Protein AF-A0A944W2Z4-F1 (afdb_monomer_lite)

Sequence (260 aa):
MYCAHCGTKNEDGLESCNRCGELLARMDPTHVTHLGVKACPDCKTVNAPRASFCTDCGRNVDDVVATSGVARNAPPPKPVVPIGIRRSPVSPAPSDDSRPATSGRAEVRRPSASPPPSSVTTEEVDVGRGPDDLRTDSEAPARAPNDSGTPEAKLPEELRGWNWGGLLLPFIWGPFNRVWLGLAVLLVFIPPMSGGLVLLIYGPAAIFVGMRGNDLAWRSRKWDSVEHFRTVQAQWTRWGMAGFGILVITLLLFLTSSGG

pLDDT: mean 76.12, std 22.78, range [31.09, 98.19]

Foldseek 3Di:
DADQAALDDDDPPDQADPQPRHGLDDDDPVPPQFQFWFQDPPPRQIHDLSGQARSPPSDGRPPGPGDGPPPDPPPDDDDDDDDDDDDDDDDDDDDDDDDDDDDDDDDDDDDDDDDDDDDDDDDDDDPDDDDPPPPPPPPPPPPPPLPFQAQPGDQDPVLQDFQLLCLQQLCVLCVVLVNCLSVVLCVLVVDPDDPVVNCVSSNVSSVVCGNCVSVSSRNRDDDPDPVRSVVVSVVSNVVSVVVVVVVVVVVVVVVVVVVD

Structure (mmCIF, N/CA/C/O backbone):
data_AF-A0A944W2Z4-F1
#
_entry.id   AF-A0A944W2Z4-F1
#
loop_
_atom_site.group_PDB
_atom_site.id
_atom_site.type_symbol
_atom_site.label_atom_id
_atom_site.label_alt_id
_atom_site.label_comp_id
_atom_site.label_asym_id
_atom_site.label_entity_id
_atom_site.label_seq_id
_atom_site.pdbx_PDB_ins_code
_atom_site.Cartn_x
_atom_site.Cartn_y
_atom_site.Cartn_z
_atom_site.occupancy
_atom_site.B_iso_or_equiv
_atom_site.auth_seq_id
_atom_site.auth_comp_id
_atom_site.auth_asym_id
_atom_site.auth_atom_id
_atom_site.pdbx_PDB_model_num
ATOM 1 N N . MET A 1 1 ? -2.356 -1.014 26.853 1.00 88.25 1 MET A N 1
ATOM 2 C CA . MET A 1 1 ? -3.151 0.218 26.530 1.00 88.25 1 MET A CA 1
ATOM 3 C C . MET A 1 1 ? -3.588 0.266 25.060 1.00 88.25 1 MET A C 1
ATOM 5 O O . MET A 1 1 ? -2.931 -0.348 24.228 1.00 88.25 1 MET A O 1
ATOM 9 N N . TYR A 1 2 ? -4.652 0.992 24.702 1.00 92.38 2 TYR A N 1
ATOM 10 C CA . TYR A 1 2 ? -5.080 1.166 23.303 1.00 92.38 2 TYR A CA 1
ATOM 11 C C . TYR A 1 2 ? -4.489 2.432 22.666 1.00 92.38 2 TYR A C 1
ATOM 13 O O . TYR A 1 2 ? -4.350 3.469 23.313 1.00 92.38 2 TYR A O 1
ATOM 21 N N . CYS A 1 3 ? -4.143 2.359 21.381 1.00 92.06 3 CYS A N 1
ATOM 22 C CA . CYS A 1 3 ? -3.643 3.505 20.625 1.00 92.06 3 CYS A CA 1
ATOM 23 C C . CYS A 1 3 ? -4.779 4.475 20.271 1.00 92.06 3 CYS A C 1
ATOM 25 O O . CYS A 1 3 ? -5.710 4.094 19.563 1.00 92.06 3 CYS A O 1
ATOM 27 N N . ALA A 1 4 ? -4.644 5.744 20.664 1.00 91.38 4 ALA A N 1
ATOM 28 C CA . ALA A 1 4 ? -5.631 6.791 20.387 1.00 91.38 4 ALA A CA 1
ATOM 29 C C . ALA A 1 4 ? -5.831 7.096 18.887 1.00 91.38 4 ALA A C 1
ATOM 31 O O . ALA A 1 4 ? -6.872 7.635 18.521 1.00 91.38 4 ALA A O 1
ATOM 32 N N . HIS A 1 5 ? -4.861 6.751 18.029 1.00 90.62 5 HIS A N 1
ATOM 33 C CA . HIS A 1 5 ? -4.918 6.978 16.580 1.00 90.62 5 HIS A CA 1
ATOM 34 C C . HIS A 1 5 ? -5.531 5.794 15.815 1.00 90.62 5 HIS A C 1
ATOM 36 O O . HIS A 1 5 ? -6.286 5.995 14.871 1.00 90.62 5 HIS A O 1
ATOM 42 N N . CYS A 1 6 ? -5.160 4.549 16.131 1.00 88.56 6 CYS A N 1
ATOM 43 C CA . CYS A 1 6 ? -5.531 3.387 15.302 1.00 88.56 6 CYS A CA 1
ATOM 44 C C . CYS A 1 6 ? -6.324 2.294 16.032 1.00 88.56 6 CYS A C 1
ATOM 46 O O . CYS A 1 6 ? -6.654 1.280 15.416 1.00 88.56 6 CYS A O 1
ATOM 48 N N . GLY A 1 7 ? -6.584 2.461 17.333 1.00 90.56 7 GLY A N 1
ATOM 49 C CA . GLY A 1 7 ? -7.389 1.536 18.134 1.00 90.56 7 GLY A CA 1
ATOM 50 C C . GLY A 1 7 ? -6.703 0.211 18.473 1.0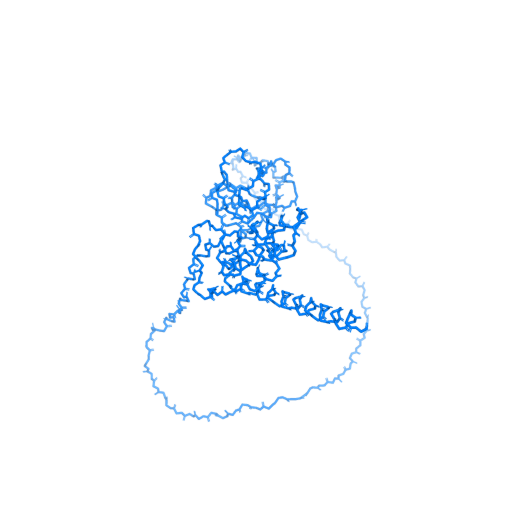0 90.56 7 GLY A C 1
ATOM 51 O O . GLY A 1 7 ? -7.344 -0.701 18.980 1.00 90.56 7 GLY A O 1
ATOM 52 N N . THR A 1 8 ? -5.406 0.065 18.202 1.00 91.50 8 THR A N 1
ATOM 53 C CA . THR A 1 8 ? -4.670 -1.182 18.484 1.00 91.50 8 THR A CA 1
ATOM 54 C C . THR A 1 8 ? -4.417 -1.349 19.965 1.00 91.50 8 THR A C 1
ATOM 56 O O . THR A 1 8 ? -3.955 -0.405 20.610 1.00 91.50 8 THR A O 1
ATOM 59 N N . LYS A 1 9 ? -4.656 -2.555 20.485 1.00 93.94 9 LYS A N 1
ATOM 60 C CA . LYS A 1 9 ? -4.225 -2.940 21.826 1.00 93.94 9 LYS A CA 1
ATOM 61 C C . LYS A 1 9 ? -2.720 -3.203 21.811 1.00 93.94 9 LYS A C 1
ATOM 63 O O . LYS A 1 9 ? -2.247 -4.075 21.092 1.00 93.94 9 LYS A O 1
ATOM 68 N N . ASN A 1 10 ? -1.989 -2.432 22.598 1.00 90.69 10 ASN A N 1
ATOM 69 C CA . ASN A 1 10 ? -0.551 -2.560 22.784 1.00 90.69 10 ASN A CA 1
ATOM 70 C C . ASN A 1 10 ? -0.270 -3.194 24.147 1.00 90.69 10 ASN A C 1
ATOM 72 O O . ASN A 1 10 ? -1.021 -2.954 25.106 1.00 90.69 10 ASN A O 1
ATOM 76 N N . GLU A 1 11 ? 0.814 -3.965 24.213 1.00 89.56 11 GLU A N 1
ATOM 77 C CA . GLU A 1 11 ? 1.405 -4.423 25.471 1.00 89.56 11 GLU A CA 1
ATOM 78 C C . GLU A 1 11 ? 1.817 -3.219 26.328 1.00 89.56 11 GLU A C 1
ATOM 80 O O . GLU A 1 11 ? 2.064 -2.120 25.820 1.00 89.56 11 GLU A O 1
ATOM 85 N N . ASP A 1 12 ? 1.814 -3.400 27.645 1.00 83.62 12 ASP A N 1
ATOM 86 C CA . ASP A 1 12 ? 2.143 -2.318 28.565 1.00 83.62 12 ASP A CA 1
ATOM 87 C C . ASP A 1 12 ? 3.651 -2.015 28.531 1.00 83.62 12 ASP A C 1
ATOM 89 O O . ASP A 1 12 ? 4.474 -2.912 28.373 1.00 83.62 12 ASP A O 1
ATOM 93 N N . GLY A 1 13 ? 4.017 -0.735 28.660 1.00 80.50 13 GLY A N 1
ATOM 94 C CA . GLY A 1 13 ? 5.415 -0.281 28.633 1.00 80.50 13 GLY A CA 1
ATOM 95 C C . GLY A 1 13 ? 5.970 0.081 27.249 1.00 80.50 13 GLY A C 1
ATOM 96 O O . GLY A 1 13 ? 7.089 0.576 27.166 1.00 80.50 13 GLY A O 1
ATOM 97 N N . LEU A 1 14 ? 5.203 -0.100 26.168 1.00 83.25 14 LEU A N 1
ATOM 98 C CA . LEU A 1 14 ? 5.589 0.388 24.841 1.00 83.25 14 LEU A CA 1
ATOM 99 C C . LEU A 1 14 ? 5.463 1.919 24.756 1.00 83.25 14 LEU A C 1
ATOM 101 O O . LEU A 1 14 ? 4.409 2.475 25.055 1.00 83.25 14 LEU A O 1
ATOM 105 N N . GLU A 1 15 ? 6.514 2.598 24.287 1.00 89.94 15 GLU A N 1
ATOM 106 C CA . GLU A 1 15 ? 6.502 4.055 24.062 1.00 89.94 15 GLU A CA 1
ATOM 107 C C . GLU A 1 15 ? 5.721 4.455 22.803 1.00 89.94 15 GLU A C 1
ATOM 109 O O . GLU A 1 15 ? 5.206 5.568 22.700 1.00 89.94 15 GLU A O 1
ATOM 114 N N . SER A 1 16 ? 5.608 3.544 21.835 1.00 92.31 16 SER A N 1
ATOM 115 C CA . SER A 1 16 ? 4.912 3.762 20.567 1.00 92.31 16 SER A CA 1
ATOM 116 C C . SER A 1 16 ? 4.063 2.558 20.176 1.00 92.31 16 SER A C 1
ATOM 118 O O . SER A 1 16 ? 4.276 1.431 20.624 1.00 92.31 16 SER A O 1
ATOM 120 N N . CYS A 1 17 ? 3.046 2.806 19.356 1.00 92.06 17 CYS A N 1
ATOM 121 C CA . CYS A 1 17 ? 2.113 1.784 18.936 1.00 92.06 17 CYS A CA 1
ATOM 122 C C . CYS A 1 17 ? 2.799 0.816 17.975 1.00 92.06 17 CYS A C 1
ATOM 124 O O . CYS A 1 17 ? 3.237 1.222 16.899 1.00 92.06 17 CYS A O 1
ATOM 126 N N . ASN A 1 18 ? 2.776 -0.475 18.304 1.00 87.25 18 ASN A N 1
ATOM 127 C CA . ASN A 1 18 ? 3.385 -1.546 17.511 1.00 87.25 18 ASN A CA 1
ATOM 128 C C . ASN A 1 18 ? 2.794 -1.709 16.093 1.00 87.25 18 ASN A C 1
ATOM 130 O O . ASN A 1 18 ? 3.382 -2.389 15.258 1.00 87.25 18 ASN A O 1
ATOM 134 N N . ARG A 1 19 ? 1.647 -1.077 15.805 1.00 83.94 19 ARG A N 1
ATOM 135 C CA . ARG A 1 19 ? 0.990 -1.096 14.489 1.00 83.94 19 ARG A CA 1
ATOM 136 C C . ARG A 1 19 ? 1.150 0.208 13.718 1.00 83.94 19 ARG A C 1
ATOM 138 O O . ARG A 1 19 ? 1.504 0.181 12.544 1.00 83.94 19 ARG A O 1
ATOM 145 N N . CYS A 1 20 ? 0.819 1.354 14.320 1.00 87.25 20 CYS A N 1
ATOM 146 C CA . CYS A 1 20 ? 0.801 2.628 13.590 1.00 87.25 20 CYS A CA 1
ATOM 147 C C . CYS A 1 20 ? 2.025 3.518 13.843 1.00 87.25 20 CYS A C 1
ATOM 149 O O . CYS A 1 20 ? 2.187 4.506 13.125 1.00 87.25 20 CYS A O 1
ATOM 151 N N . GLY A 1 21 ? 2.862 3.181 14.828 1.00 86.12 21 GLY A N 1
ATOM 152 C CA . GLY A 1 21 ? 4.036 3.960 15.227 1.00 86.12 21 GLY A CA 1
ATOM 153 C C . GLY A 1 21 ? 3.727 5.240 16.011 1.00 86.12 21 GLY A C 1
ATOM 154 O O . GLY A 1 21 ? 4.649 5.962 16.364 1.00 86.12 21 GLY A O 1
ATOM 155 N N . GLU A 1 22 ? 2.454 5.538 16.298 1.00 89.06 22 GLU A N 1
ATOM 156 C CA . GLU A 1 22 ? 2.069 6.713 17.100 1.00 89.06 22 GLU A CA 1
ATOM 157 C C . GLU A 1 22 ? 2.524 6.530 18.551 1.00 89.06 22 GLU A C 1
ATOM 159 O O . GLU A 1 22 ? 2.359 5.445 19.110 1.00 89.06 22 GLU A O 1
ATOM 164 N N . LEU A 1 23 ? 3.029 7.591 19.179 1.00 88.25 23 LEU A N 1
ATOM 165 C CA . LEU A 1 23 ? 3.420 7.569 20.587 1.00 88.25 23 LEU A CA 1
ATOM 166 C C . LEU A 1 23 ? 2.240 7.208 21.501 1.00 88.25 23 LEU A C 1
ATOM 168 O O . LEU A 1 23 ? 1.146 7.774 21.423 1.00 88.25 23 LEU A O 1
ATOM 172 N N . LEU A 1 24 ? 2.485 6.270 22.408 1.00 86.88 24 LEU A N 1
ATOM 173 C CA . LEU A 1 24 ? 1.539 5.783 23.401 1.00 86.88 24 LEU A CA 1
ATOM 174 C C . LEU A 1 24 ? 1.640 6.630 24.672 1.00 86.88 24 LEU A C 1
ATOM 176 O O . LEU A 1 24 ? 2.028 6.163 25.737 1.00 86.88 24 LEU A O 1
ATOM 180 N N . ALA A 1 25 ? 1.273 7.905 24.568 1.00 72.50 25 ALA A N 1
ATOM 181 C CA . ALA A 1 25 ? 1.219 8.783 25.730 1.00 72.50 25 ALA A CA 1
ATOM 182 C C . ALA A 1 25 ? -0.102 8.583 26.494 1.00 72.50 25 ALA A C 1
ATOM 184 O O . ALA A 1 25 ? -1.187 8.821 25.951 1.00 72.50 25 ALA A O 1
ATOM 185 N N . ARG A 1 26 ? -0.033 8.197 27.776 1.00 66.25 26 ARG A N 1
ATOM 186 C CA . ARG A 1 26 ? -1.133 8.484 28.710 1.00 66.25 26 ARG A CA 1
ATOM 187 C C . ARG A 1 26 ? -1.091 9.984 28.978 1.00 66.25 26 ARG A C 1
ATOM 189 O O . ARG A 1 26 ? -0.096 10.485 29.488 1.00 66.25 26 ARG A O 1
ATOM 196 N N . MET A 1 27 ? -2.143 10.693 28.576 1.00 65.31 27 MET A N 1
ATOM 197 C CA . MET A 1 27 ? -2.273 12.119 28.864 1.00 65.31 27 MET A CA 1
ATOM 198 C C . MET A 1 27 ? -2.196 12.337 30.376 1.00 65.31 27 MET A C 1
ATOM 200 O O . MET A 1 27 ? -2.930 11.692 31.125 1.00 65.31 27 MET A O 1
ATOM 204 N N . ASP A 1 28 ? -1.326 13.245 30.808 1.00 65.06 28 ASP A N 1
ATOM 205 C CA . ASP A 1 28 ? -1.331 13.748 32.175 1.00 65.06 28 ASP A CA 1
ATOM 206 C C . ASP A 1 28 ? -2.521 14.715 32.326 1.00 65.06 28 ASP A C 1
ATOM 208 O O . ASP A 1 28 ? -2.556 15.750 31.649 1.00 65.06 28 ASP A O 1
ATOM 212 N N . PRO A 1 29 ? -3.515 14.402 33.177 1.00 57.03 29 PRO A N 1
ATOM 213 C CA . PRO A 1 29 ? -4.693 15.244 33.360 1.00 57.03 29 PRO A CA 1
ATOM 214 C C . PRO A 1 29 ? -4.366 16.647 33.895 1.00 57.03 29 PRO A C 1
ATOM 216 O O . PRO A 1 29 ? -5.205 17.537 33.776 1.00 57.03 29 PRO A O 1
ATOM 219 N N . THR A 1 30 ? -3.166 16.883 34.438 1.00 58.94 30 THR A N 1
ATOM 220 C CA . THR A 1 30 ? -2.741 18.213 34.910 1.00 58.94 30 THR A CA 1
ATOM 221 C C . THR A 1 30 ? -2.323 19.162 33.780 1.00 58.94 30 THR A C 1
ATOM 223 O O . THR A 1 30 ? -2.326 20.377 33.971 1.00 58.94 30 THR A O 1
ATOM 226 N N . HIS A 1 31 ? -2.036 18.635 32.584 1.00 59.38 31 HIS A N 1
ATOM 227 C CA . HIS A 1 31 ? -1.534 19.402 31.438 1.00 59.38 31 HIS A CA 1
ATOM 228 C C . HIS A 1 31 ? -2.610 19.770 30.399 1.00 59.38 31 HIS A C 1
ATOM 230 O O . HIS A 1 31 ? -2.299 20.364 29.365 1.00 59.38 31 HIS A O 1
ATOM 236 N N . VAL A 1 32 ? -3.886 19.453 30.644 1.00 57.31 32 VAL A N 1
ATOM 237 C CA . VAL A 1 32 ? -4.977 19.714 29.688 1.00 57.31 32 VAL A CA 1
ATOM 238 C C . VAL A 1 32 ? -5.838 20.878 30.163 1.00 57.31 32 VAL A C 1
ATOM 240 O O . VAL A 1 32 ? -6.948 20.689 30.651 1.00 57.31 32 VAL A O 1
ATOM 243 N N . THR A 1 33 ? -5.341 22.105 30.023 1.00 54.16 33 THR A N 1
ATOM 244 C CA . THR A 1 33 ? -6.086 23.285 30.486 1.00 54.16 33 THR A CA 1
ATOM 245 C C . THR A 1 33 ? -6.947 23.982 29.436 1.00 54.16 33 THR A C 1
ATOM 247 O O . THR A 1 33 ? -7.819 24.732 29.850 1.00 54.16 33 THR A O 1
ATOM 250 N N . HIS A 1 34 ? -6.842 23.737 28.118 1.00 56.19 34 HIS A N 1
ATOM 251 C CA . HIS A 1 34 ? -7.614 24.581 27.171 1.00 56.19 34 HIS A CA 1
ATOM 252 C C . HIS A 1 34 ? -8.203 23.946 25.895 1.00 56.19 34 HIS A C 1
ATOM 254 O O . HIS A 1 34 ? -8.954 24.635 25.210 1.00 56.19 34 HIS A O 1
ATOM 260 N N . LEU A 1 35 ? -7.961 22.670 25.560 1.00 61.84 35 LEU A N 1
ATOM 261 C CA . LEU A 1 35 ? -8.396 22.107 24.257 1.00 61.84 35 LEU A CA 1
ATOM 262 C C . LEU A 1 35 ? -9.580 21.123 24.288 1.00 61.84 35 LEU A C 1
ATOM 264 O O . LEU A 1 35 ? -9.888 20.499 23.275 1.00 61.84 35 LEU A O 1
ATOM 268 N N . GLY A 1 36 ? -10.299 21.031 25.407 1.00 70.94 36 GLY A N 1
ATOM 269 C CA . GLY A 1 36 ? -11.418 20.097 25.554 1.00 70.94 36 GLY A CA 1
ATOM 270 C C . GLY A 1 36 ? -10.962 18.640 25.658 1.00 70.94 36 GLY A C 1
ATOM 271 O O . GLY A 1 36 ? -9.843 18.283 25.290 1.00 70.94 36 GLY A O 1
ATOM 272 N N . VAL A 1 37 ? -11.819 17.792 26.218 1.00 83.31 37 VAL A N 1
ATOM 273 C CA . VAL A 1 37 ? -11.532 16.366 26.421 1.00 83.31 37 VAL A CA 1
ATOM 274 C C . VAL A 1 37 ? -12.708 15.502 25.974 1.00 83.31 37 VAL A C 1
ATOM 276 O O . VAL A 1 37 ? -13.860 15.930 26.028 1.00 83.31 37 VAL A O 1
ATOM 279 N N . LYS A 1 38 ? -12.417 14.275 25.527 1.00 88.81 38 LYS A N 1
ATOM 280 C CA . LYS A 1 38 ? -13.417 13.274 25.126 1.00 88.81 38 LYS A CA 1
ATOM 281 C C . LYS A 1 38 ? -13.546 12.212 26.217 1.00 88.81 38 LYS A C 1
ATOM 283 O O . LYS A 1 38 ? -12.640 11.395 26.399 1.00 88.81 38 LYS A O 1
ATOM 288 N N . ALA A 1 39 ? -14.654 12.212 26.951 1.00 90.44 39 ALA A N 1
ATOM 289 C CA . ALA A 1 39 ? -14.946 11.164 27.929 1.00 90.44 39 ALA A CA 1
ATOM 290 C C . ALA A 1 39 ? -15.536 9.934 27.225 1.00 90.44 39 ALA A C 1
ATOM 292 O O . ALA A 1 39 ? -16.531 10.038 26.515 1.00 90.44 39 ALA A O 1
ATOM 293 N N . CYS A 1 40 ? -14.927 8.764 27.412 1.00 91.44 40 CYS A N 1
ATOM 294 C CA . CYS A 1 40 ? -15.439 7.530 26.823 1.00 91.44 40 CYS A CA 1
ATOM 295 C C . CYS A 1 40 ? -16.786 7.137 27.465 1.00 91.44 40 CYS A C 1
ATOM 297 O O . CYS A 1 40 ? -16.838 7.040 28.692 1.00 91.44 40 CYS A O 1
ATOM 299 N N . PRO A 1 41 ? -17.851 6.855 26.692 1.00 89.38 41 PRO A N 1
ATOM 300 C CA . PRO A 1 41 ? -19.169 6.570 27.261 1.00 89.38 41 PRO A CA 1
ATOM 301 C C . PRO A 1 41 ? -19.206 5.306 28.132 1.00 89.38 41 PRO A C 1
ATOM 303 O O . PRO A 1 41 ? -19.878 5.317 29.161 1.00 89.38 41 PRO A O 1
ATOM 306 N N . ASP A 1 42 ? -18.452 4.252 27.798 1.00 91.44 42 ASP A N 1
ATOM 307 C CA . ASP A 1 42 ? -18.628 2.983 28.522 1.00 91.44 42 ASP A CA 1
ATOM 308 C C . ASP A 1 42 ? -17.582 2.748 29.615 1.00 91.44 42 ASP A C 1
ATOM 310 O O . ASP A 1 42 ? -17.904 2.120 30.618 1.00 91.44 42 ASP A O 1
ATOM 314 N N . CYS A 1 43 ? -16.349 3.254 29.478 1.00 93.00 43 CYS A N 1
ATOM 315 C CA . CYS A 1 43 ? -15.322 3.101 30.527 1.00 93.00 43 CYS A CA 1
ATOM 316 C C . CYS A 1 43 ? -14.980 4.406 31.259 1.00 93.00 43 CYS A C 1
ATOM 318 O O . CYS A 1 43 ? -14.225 4.383 32.225 1.00 93.00 43 CYS A O 1
ATOM 320 N N . LYS A 1 44 ? -15.536 5.546 30.823 1.00 90.00 44 LYS A N 1
ATOM 321 C CA . LYS A 1 44 ? -15.367 6.881 31.432 1.00 90.00 44 LYS A CA 1
ATOM 322 C C . LYS A 1 44 ? -13.946 7.450 31.400 1.00 90.00 44 LYS A C 1
ATOM 324 O O . LYS A 1 44 ? -13.740 8.576 31.847 1.00 90.00 44 LYS A O 1
ATOM 329 N N . THR A 1 45 ? -12.985 6.739 30.811 1.00 89.94 45 THR A N 1
ATOM 330 C CA . THR A 1 45 ? -11.626 7.243 30.585 1.00 89.94 45 THR A CA 1
ATOM 331 C C . THR A 1 45 ? -11.656 8.521 29.758 1.00 89.94 45 THR A C 1
ATOM 333 O O . THR A 1 45 ? -12.338 8.601 28.732 1.00 89.94 45 THR A O 1
ATOM 336 N N . VAL A 1 46 ? -10.894 9.514 30.208 1.00 88.62 46 VAL A N 1
ATOM 337 C CA . VAL A 1 46 ? -10.747 10.808 29.546 1.00 88.62 46 VAL A CA 1
ATOM 338 C C . VAL A 1 46 ? -9.652 10.708 28.491 1.00 88.62 46 VAL A C 1
ATOM 340 O O . VAL A 1 46 ? -8.537 10.275 28.770 1.00 88.62 46 VAL A O 1
ATOM 343 N N . ASN A 1 47 ? -9.978 11.110 27.269 1.00 87.94 47 ASN A N 1
ATOM 344 C CA . ASN A 1 47 ? -9.084 11.049 26.123 1.00 87.94 47 ASN A CA 1
ATOM 345 C C . ASN A 1 47 ? -8.803 12.454 25.594 1.00 87.94 47 ASN A C 1
ATOM 347 O O . ASN A 1 47 ? -9.589 13.389 25.776 1.00 87.94 47 ASN A O 1
ATOM 351 N N . ALA A 1 48 ? -7.671 12.575 24.903 1.00 86.88 48 ALA A N 1
ATOM 352 C CA . ALA A 1 48 ? -7.295 13.781 24.183 1.00 86.88 48 ALA A CA 1
ATOM 353 C C . ALA A 1 48 ? -8.400 14.213 23.199 1.00 86.88 48 ALA A C 1
ATOM 355 O O . ALA A 1 48 ? -9.072 13.351 22.632 1.00 86.88 48 ALA A O 1
ATOM 356 N N . PRO A 1 49 ? -8.538 15.512 22.893 1.00 85.12 49 PRO A N 1
ATOM 357 C CA . PRO A 1 49 ? -9.529 15.986 21.921 1.00 85.12 49 PRO A CA 1
ATOM 358 C C . PRO A 1 49 ? -9.301 15.388 20.522 1.00 85.12 49 PRO A C 1
ATOM 360 O O . PRO A 1 49 ? -10.249 15.062 19.809 1.00 85.12 49 PRO A O 1
ATOM 363 N N . ARG A 1 50 ? -8.031 15.151 20.167 1.00 86.62 50 ARG A N 1
ATOM 364 C CA . ARG A 1 50 ? -7.607 14.490 18.921 1.00 86.62 50 ARG A CA 1
ATOM 365 C C . ARG A 1 50 ? -7.682 12.957 18.942 1.00 86.62 50 ARG A C 1
ATOM 367 O O . ARG A 1 50 ? -7.212 12.331 18.002 1.00 86.62 50 ARG A O 1
ATOM 374 N N . ALA A 1 51 ? -8.149 12.339 20.027 1.00 90.12 51 ALA A N 1
ATOM 375 C CA . ALA A 1 51 ? -8.236 10.885 20.095 1.00 90.12 51 ALA A CA 1
ATOM 376 C C . ALA A 1 51 ? -9.434 10.382 19.283 1.00 90.12 51 ALA A C 1
ATOM 378 O O . ALA A 1 51 ? -10.558 10.830 19.520 1.00 90.12 51 ALA A O 1
ATOM 379 N N . SER A 1 52 ? -9.173 9.418 18.402 1.00 92.94 52 SER A N 1
ATOM 380 C CA . SER A 1 52 ? -10.193 8.654 17.679 1.00 92.94 52 SER A CA 1
ATOM 381 C C . SER A 1 52 ? -10.650 7.429 18.451 1.00 92.94 52 SER A C 1
ATOM 383 O O . SER A 1 52 ? -11.801 7.018 18.362 1.00 92.94 52 SER A O 1
ATOM 385 N N . PHE A 1 53 ? -9.765 6.859 19.268 1.00 93.69 53 PHE A N 1
ATOM 386 C CA . PHE A 1 53 ? -10.053 5.681 20.078 1.00 93.69 53 PHE A CA 1
ATOM 387 C C . PHE A 1 53 ? -9.728 5.927 21.548 1.00 93.69 53 PHE A C 1
ATOM 389 O O . PHE A 1 53 ? -8.765 6.616 21.890 1.00 93.69 53 PHE A O 1
ATOM 396 N N . CYS A 1 54 ? -10.525 5.329 22.428 1.00 92.62 54 CYS A N 1
ATOM 397 C CA . CYS A 1 54 ? -10.306 5.357 23.859 1.00 92.62 54 CYS A CA 1
ATOM 398 C C . CYS A 1 54 ? -9.027 4.592 24.208 1.00 92.62 54 CYS A C 1
ATOM 400 O O . CYS A 1 54 ? -8.889 3.425 23.846 1.00 92.62 54 CYS A O 1
ATOM 402 N N . THR A 1 55 ? -8.126 5.219 24.964 1.00 92.25 55 THR A N 1
ATOM 403 C CA . THR A 1 55 ? -6.823 4.641 25.338 1.00 92.25 55 THR A CA 1
ATOM 404 C C . THR A 1 55 ? -6.911 3.481 26.334 1.00 92.25 55 THR A C 1
ATOM 406 O O . THR A 1 55 ? -5.932 2.755 26.522 1.00 92.25 55 THR A O 1
ATOM 409 N N . ASP A 1 56 ? -8.080 3.272 26.939 1.00 92.06 56 ASP A N 1
ATOM 410 C CA . ASP A 1 56 ? -8.308 2.262 27.972 1.00 92.06 56 ASP A CA 1
ATOM 411 C C . ASP A 1 56 ? -9.137 1.067 27.480 1.00 92.06 56 ASP A C 1
ATOM 413 O O . ASP A 1 56 ? -8.697 -0.072 27.605 1.00 92.06 56 ASP A O 1
ATOM 417 N N . CYS A 1 57 ? -10.283 1.304 26.831 1.00 92.31 57 CYS A N 1
ATOM 418 C CA . CYS A 1 57 ? -11.158 0.225 26.345 1.00 92.31 57 CYS A CA 1
ATOM 419 C C . CYS A 1 57 ? -11.191 0.046 24.817 1.00 92.31 57 CYS A C 1
ATOM 421 O O . CYS A 1 57 ? -11.824 -0.890 24.338 1.00 92.31 57 CYS A O 1
ATOM 423 N N . GLY A 1 58 ? -10.550 0.926 24.038 1.00 91.31 58 GLY A N 1
ATOM 424 C CA . GLY A 1 58 ? -10.458 0.801 22.576 1.00 91.31 58 GLY A CA 1
ATOM 425 C C . GLY A 1 58 ? -11.683 1.265 21.779 1.00 91.31 58 GLY A C 1
ATOM 426 O O . GLY A 1 58 ? -11.651 1.228 20.552 1.00 91.31 58 GLY A O 1
ATOM 427 N N . ARG A 1 59 ? -12.751 1.738 22.436 1.00 93.31 59 ARG A N 1
ATOM 428 C CA . ARG A 1 59 ? -13.945 2.280 21.761 1.00 93.31 59 ARG A CA 1
ATOM 429 C C . ARG A 1 59 ? -13.640 3.528 20.941 1.00 93.31 59 ARG A C 1
ATOM 431 O O . ARG A 1 59 ? -12.890 4.380 21.403 1.00 93.31 59 ARG A O 1
ATOM 438 N N . ASN A 1 60 ? -14.276 3.666 19.779 1.00 92.75 60 ASN A N 1
ATOM 439 C CA . ASN A 1 60 ? -14.233 4.899 18.996 1.00 92.75 60 ASN A CA 1
ATOM 440 C C . AS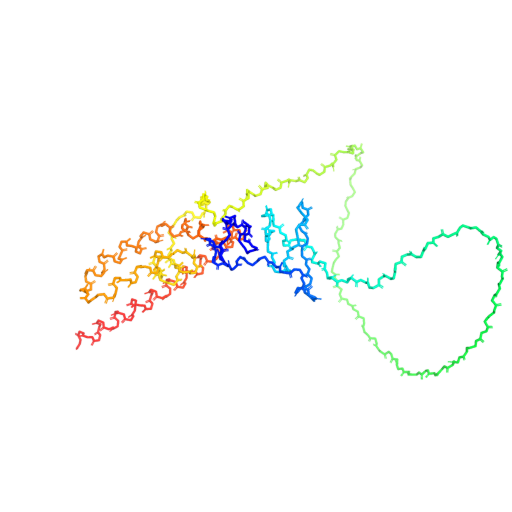N A 1 60 ? -14.920 6.051 19.760 1.00 92.75 60 ASN A C 1
ATOM 442 O O . ASN A 1 60 ? -16.048 5.903 20.223 1.00 92.75 60 ASN A O 1
ATOM 446 N N . VAL A 1 61 ? -14.219 7.171 19.923 1.00 91.81 61 VAL A N 1
ATOM 447 C CA . VAL A 1 61 ? -14.689 8.360 20.650 1.00 91.81 61 VAL A CA 1
ATOM 448 C C . VAL A 1 61 ? -14.725 9.616 19.773 1.00 91.81 61 VAL A C 1
ATOM 450 O O . VAL A 1 61 ? -14.866 10.715 20.304 1.00 91.81 61 VAL A O 1
ATOM 453 N N . ASP A 1 62 ? -14.602 9.490 18.448 1.00 87.19 62 ASP A N 1
ATOM 454 C CA . ASP A 1 62 ? -14.639 10.642 17.538 1.00 87.19 62 ASP A CA 1
ATOM 455 C C . ASP A 1 62 ? -15.987 11.355 17.514 1.00 87.19 62 ASP A C 1
ATOM 457 O O . ASP A 1 62 ? -16.016 12.584 17.458 1.00 87.19 62 ASP A O 1
ATOM 461 N N . ASP A 1 63 ? -17.071 10.604 17.683 1.00 78.44 63 ASP A N 1
ATOM 462 C CA . ASP A 1 63 ? -18.435 11.139 17.694 1.00 78.44 63 ASP A CA 1
ATOM 463 C C . ASP A 1 63 ? -18.842 11.718 19.063 1.00 78.44 63 ASP A C 1
ATOM 465 O O . ASP A 1 63 ? -19.934 12.267 19.225 1.00 78.44 63 ASP A O 1
ATOM 469 N N . VAL A 1 64 ? -17.975 11.611 20.077 1.00 79.81 64 VAL A N 1
ATOM 470 C CA . VAL A 1 64 ? -18.226 12.193 21.399 1.00 79.81 64 VAL A CA 1
ATOM 471 C C . VAL A 1 64 ? -17.871 13.677 21.359 1.00 79.81 64 VAL A C 1
ATOM 473 O O . VAL A 1 64 ? -16.709 14.047 21.177 1.00 79.81 64 VAL A O 1
ATOM 476 N N . VAL A 1 65 ? -18.872 14.537 21.579 1.00 74.38 65 VAL A N 1
ATOM 477 C CA . VAL A 1 65 ? -18.684 15.991 21.675 1.00 74.38 65 VAL A CA 1
ATOM 478 C C . VAL A 1 65 ? -17.657 16.294 22.766 1.00 74.38 65 VAL A C 1
ATOM 480 O O . VAL A 1 65 ? -17.867 15.972 23.938 1.00 74.38 65 VAL A O 1
ATOM 483 N N . ALA A 1 66 ? -16.539 16.914 22.381 1.00 70.25 66 ALA A N 1
ATOM 484 C CA . ALA A 1 66 ? -15.512 17.332 23.324 1.00 70.25 66 ALA A CA 1
ATOM 485 C C . ALA A 1 66 ? -16.121 18.325 24.319 1.00 70.25 66 ALA A C 1
ATOM 487 O O . ALA A 1 66 ? -16.613 19.388 23.934 1.00 70.25 66 ALA A O 1
ATOM 488 N N . THR A 1 67 ? -16.087 17.995 25.608 1.00 61.06 67 THR A N 1
ATOM 489 C CA . THR A 1 67 ? -16.498 18.950 26.630 1.00 61.06 67 THR A CA 1
ATOM 490 C C . THR A 1 67 ? -15.345 19.922 26.825 1.00 61.06 67 THR A C 1
ATOM 492 O O . THR A 1 67 ? -14.252 19.562 27.272 1.00 61.06 67 THR A O 1
ATOM 495 N N . SER A 1 68 ? -15.549 21.180 26.432 1.00 53.81 68 SER A N 1
ATOM 496 C CA . SER A 1 68 ? -14.657 22.258 26.845 1.00 53.81 68 SER A CA 1
ATOM 497 C C . SER A 1 68 ? -14.696 22.302 28.368 1.00 53.81 68 SER A C 1
ATOM 499 O O . SER A 1 68 ? -15.768 22.454 28.955 1.00 53.81 68 SER A O 1
ATOM 501 N N . GLY A 1 69 ? -13.542 22.113 29.008 1.00 52.84 69 GLY A N 1
ATOM 502 C CA . GLY A 1 69 ? -13.402 22.182 30.456 1.00 52.84 69 GLY A CA 1
ATOM 503 C C . GLY A 1 69 ? -13.724 23.583 30.965 1.00 52.84 69 GLY A C 1
ATOM 504 O O . GLY A 1 69 ? -12.828 24.373 31.221 1.00 52.84 69 GLY A O 1
ATOM 505 N N . VAL A 1 70 ? -15.007 23.898 31.135 1.00 39.03 70 VAL A N 1
ATOM 506 C CA . VAL A 1 70 ? -15.447 24.976 32.014 1.00 39.03 70 VAL A CA 1
ATOM 507 C C . VAL A 1 70 ? -15.739 24.325 33.356 1.00 39.03 70 VAL A C 1
ATOM 509 O O . VAL A 1 70 ? -16.889 24.073 33.722 1.00 39.03 70 VAL A O 1
ATOM 512 N N . ALA A 1 71 ? -14.673 24.049 34.108 1.00 39.53 71 ALA A N 1
ATOM 513 C CA . ALA A 1 71 ? -14.789 24.031 35.554 1.00 39.53 71 ALA A CA 1
ATOM 514 C C . ALA A 1 71 ? -15.155 25.463 35.959 1.00 39.53 71 ALA A C 1
ATOM 516 O O . ALA A 1 71 ? -14.304 26.341 36.088 1.00 39.53 71 ALA A O 1
ATOM 517 N N . ARG A 1 72 ? -16.461 25.733 36.068 1.00 42.38 72 ARG A N 1
ATOM 518 C CA . ARG A 1 72 ? -16.931 26.937 36.744 1.00 42.38 72 ARG A CA 1
ATOM 519 C C . ARG A 1 72 ? -16.363 26.864 38.155 1.00 42.38 72 ARG A C 1
ATOM 521 O O . ARG A 1 72 ? -16.563 25.858 38.834 1.00 42.38 72 ARG A O 1
ATOM 528 N N . ASN A 1 73 ? -15.718 27.940 38.592 1.00 46.34 73 ASN A N 1
ATOM 529 C CA . ASN A 1 73 ? -15.673 28.301 40.002 1.00 46.34 73 ASN A CA 1
ATOM 530 C C . ASN A 1 73 ? -17.125 28.422 40.488 1.00 46.34 73 ASN A C 1
ATOM 532 O O . ASN A 1 73 ? -17.704 29.504 40.508 1.00 46.34 73 ASN A O 1
ATOM 536 N N . ALA A 1 74 ? -17.751 27.290 40.793 1.00 44.22 74 ALA A N 1
ATOM 537 C CA . ALA A 1 74 ? -18.958 27.235 41.583 1.00 44.22 74 ALA A CA 1
ATOM 538 C C . ALA A 1 74 ? -18.481 27.251 43.040 1.00 44.22 74 ALA A C 1
ATOM 540 O O . ALA A 1 74 ? -17.821 26.297 43.461 1.00 44.22 74 ALA A O 1
ATOM 541 N N . PRO A 1 75 ? -18.727 28.327 43.808 1.00 49.91 75 PRO A N 1
ATOM 542 C CA . PRO A 1 75 ? -18.467 28.282 45.237 1.00 49.91 75 PRO A CA 1
ATOM 543 C C . PRO A 1 75 ? -19.302 27.150 45.863 1.00 49.91 75 PRO A C 1
ATOM 545 O O . PRO A 1 75 ? -20.398 26.858 45.370 1.00 49.91 75 PRO A O 1
ATOM 548 N N . PRO A 1 76 ? -18.796 26.494 46.922 1.00 45.91 76 PRO A N 1
ATOM 549 C CA . PRO A 1 76 ? -19.469 25.351 47.523 1.00 45.91 76 PRO A CA 1
ATOM 550 C C . PRO A 1 76 ? -20.891 25.732 47.965 1.00 45.91 76 PRO A C 1
ATOM 552 O O . PRO A 1 76 ? -21.098 26.851 48.455 1.00 45.91 76 PRO A O 1
ATOM 555 N N . PRO A 1 77 ? -21.883 24.834 47.808 1.00 45.00 77 PRO A N 1
ATOM 556 C CA . PRO A 1 77 ? -23.237 25.106 48.262 1.00 45.00 77 PRO A CA 1
ATOM 557 C C . PRO A 1 77 ? -23.219 25.327 49.777 1.00 45.00 77 PRO A C 1
ATOM 559 O O . PRO A 1 77 ? -22.759 24.479 50.543 1.00 45.00 77 PRO A O 1
ATOM 562 N N . LYS A 1 78 ? -23.689 26.502 50.207 1.00 44.56 78 LYS A N 1
ATOM 563 C CA . LYS A 1 78 ? -23.823 26.829 51.629 1.00 44.56 78 LYS A CA 1
ATOM 564 C C . LYS A 1 78 ? -24.853 25.891 52.280 1.00 44.56 78 LYS A C 1
ATOM 566 O O . LYS A 1 78 ? -25.847 25.564 51.628 1.00 44.56 78 LYS A O 1
ATOM 571 N N . PRO A 1 79 ? -24.664 25.497 53.553 1.00 38.25 79 PRO A N 1
ATOM 572 C CA . PRO A 1 79 ? -25.622 24.654 54.256 1.00 38.25 79 PRO A CA 1
ATOM 573 C C . PRO A 1 79 ? -26.983 25.349 54.341 1.00 38.25 79 PRO A C 1
ATOM 575 O O . PRO A 1 79 ? -27.082 26.490 54.794 1.00 38.25 79 PRO A O 1
ATOM 578 N N . VAL A 1 80 ? -28.029 24.658 53.893 1.00 41.81 80 VAL A N 1
ATOM 579 C CA . VAL A 1 80 ? -29.416 25.114 54.001 1.00 41.81 80 VAL A CA 1
ATOM 580 C C . VAL A 1 80 ? -29.875 24.931 55.448 1.00 41.81 80 VAL A C 1
ATOM 582 O O . VAL A 1 80 ? -29.906 23.811 55.950 1.00 41.81 80 VAL A O 1
ATOM 585 N N . VAL A 1 81 ? -30.245 26.030 56.108 1.00 42.22 81 VAL A N 1
ATOM 586 C CA . VAL A 1 81 ? -30.973 26.033 57.390 1.00 42.22 81 VAL A CA 1
ATOM 587 C C . VAL A 1 81 ? -32.446 26.369 57.104 1.00 42.22 81 VAL A C 1
ATOM 589 O O . VAL A 1 81 ? -32.693 27.229 56.253 1.00 42.22 81 VAL A O 1
ATOM 592 N N . PRO A 1 82 ? -33.442 25.726 57.750 1.00 42.34 82 PRO A N 1
ATOM 593 C CA . PRO A 1 82 ? -34.834 25.850 57.333 1.00 42.34 82 PRO A CA 1
ATOM 594 C C . PRO A 1 82 ? -35.594 27.013 57.994 1.00 42.34 82 PRO A C 1
ATOM 596 O O . PRO A 1 82 ? -35.447 27.272 59.183 1.00 42.34 82 PRO A O 1
ATOM 599 N N . ILE A 1 83 ? -36.523 27.553 57.193 1.00 35.88 83 ILE A N 1
ATOM 600 C CA . ILE A 1 83 ? -37.841 28.141 57.513 1.00 35.88 83 ILE A CA 1
ATOM 601 C C . ILE A 1 83 ? -37.878 29.488 58.260 1.00 35.88 83 ILE A C 1
ATOM 603 O O . ILE A 1 83 ? -37.501 29.611 59.419 1.00 35.88 83 ILE A O 1
ATOM 607 N N . GLY A 1 84 ? -38.530 30.474 57.626 1.00 32.38 84 GLY A N 1
ATOM 608 C CA . GLY A 1 84 ? -39.019 31.680 58.298 1.00 32.38 84 GLY A CA 1
ATOM 609 C C . GLY A 1 84 ? -39.731 32.671 57.373 1.00 32.38 84 GLY A C 1
ATOM 610 O O . GLY A 1 84 ? -39.108 33.369 56.589 1.00 32.38 84 GLY A O 1
ATOM 611 N N . ILE A 1 85 ? -41.054 32.721 57.493 1.00 39.69 85 ILE A N 1
ATOM 612 C CA . ILE A 1 85 ? -42.051 33.587 56.837 1.00 39.69 85 ILE A CA 1
ATOM 613 C C . ILE A 1 85 ? -41.664 35.088 56.816 1.00 39.69 85 ILE A C 1
ATOM 615 O O . ILE A 1 85 ? -41.414 35.636 57.887 1.00 39.69 85 ILE A O 1
ATOM 619 N N . ARG A 1 86 ? -41.792 35.785 55.663 1.00 32.78 86 ARG A N 1
ATOM 620 C CA . ARG A 1 86 ? -42.582 37.046 55.490 1.00 32.78 86 ARG A CA 1
ATOM 621 C C . ARG A 1 86 ? -42.424 37.745 54.119 1.00 32.78 86 ARG A C 1
ATOM 623 O O . ARG A 1 86 ? -41.340 38.158 53.747 1.00 32.78 86 ARG A O 1
ATOM 630 N N . ARG A 1 87 ? -43.592 37.934 53.483 1.00 31.09 87 ARG A N 1
ATOM 631 C CA . ARG A 1 87 ? -44.191 39.123 52.815 1.00 31.09 87 ARG A CA 1
ATOM 632 C C . ARG A 1 87 ? -43.357 40.001 51.855 1.00 31.09 87 ARG A C 1
ATOM 634 O O . ARG A 1 87 ? -42.382 40.625 52.250 1.00 31.09 87 ARG A O 1
ATOM 641 N N . SER A 1 88 ? -43.909 40.170 50.644 1.00 37.91 88 SER A N 1
ATOM 642 C CA . SER A 1 88 ? -43.727 41.311 49.719 1.00 37.91 88 SER A CA 1
ATOM 643 C C . SER A 1 88 ? -43.914 42.671 50.420 1.00 37.91 88 SER A C 1
ATOM 645 O O . SER A 1 88 ? -44.601 42.706 51.449 1.00 37.91 88 SER A O 1
ATOM 647 N N . PRO A 1 89 ? -43.395 43.796 49.874 1.00 46.91 89 PRO A N 1
ATOM 648 C CA . PRO A 1 89 ? -44.169 44.538 48.854 1.00 46.91 89 PRO A CA 1
ATOM 649 C C . PRO A 1 89 ? -43.378 45.402 47.823 1.00 46.91 89 PRO A C 1
ATOM 651 O O . PRO A 1 89 ? -42.308 45.914 48.114 1.00 46.91 89 PRO A O 1
ATOM 654 N N . VAL A 1 90 ? -44.022 45.607 46.659 1.00 34.25 90 VAL A N 1
ATOM 655 C CA . VAL A 1 90 ? -44.228 46.879 45.906 1.00 34.25 90 VAL A CA 1
ATOM 656 C C . VAL A 1 90 ? -43.045 47.617 45.223 1.00 34.25 90 VAL A C 1
ATOM 658 O O . VAL A 1 90 ? -42.028 47.934 45.826 1.00 34.25 90 VAL A O 1
ATOM 661 N N . SER A 1 91 ? -43.264 47.939 43.934 1.00 39.31 91 SER A N 1
ATOM 662 C CA . SER A 1 91 ? -42.499 48.831 43.030 1.00 39.31 91 SER A CA 1
ATOM 663 C C . SER A 1 91 ? -42.488 50.315 43.458 1.00 39.31 91 SER A C 1
ATOM 665 O O . SER A 1 91 ? -43.261 50.697 44.335 1.00 39.31 91 SER A O 1
ATOM 667 N N . PRO A 1 92 ? -41.687 51.190 42.808 1.00 47.00 92 PRO A N 1
ATOM 668 C CA . PRO A 1 92 ? -42.197 51.941 41.640 1.00 47.00 92 PRO A CA 1
ATOM 669 C C . PRO A 1 92 ? -41.153 52.217 40.520 1.00 47.00 92 PRO A C 1
ATOM 671 O O . PRO A 1 92 ? -39.954 52.043 40.705 1.00 47.00 92 PRO A O 1
ATOM 674 N N . ALA A 1 93 ? -41.645 52.635 39.344 1.00 36.31 93 ALA A N 1
ATOM 675 C CA . ALA A 1 93 ? -40.906 53.248 38.214 1.00 36.31 93 ALA A CA 1
ATOM 676 C C . ALA A 1 93 ? -40.712 54.781 38.454 1.00 36.31 93 ALA A C 1
ATOM 678 O O . ALA A 1 93 ? -41.002 55.190 39.582 1.00 36.31 93 ALA A O 1
ATOM 679 N N . PRO A 1 94 ? -40.400 55.690 37.484 1.00 56.41 94 PRO A N 1
ATOM 680 C CA . PRO A 1 94 ? -39.840 55.621 36.107 1.00 56.41 94 PRO A CA 1
ATOM 681 C C . PRO A 1 94 ? -38.758 56.721 35.796 1.00 56.41 94 PRO A C 1
ATOM 683 O O . PRO A 1 94 ? -38.452 57.518 36.673 1.00 56.41 94 PRO A O 1
ATOM 686 N N . SER A 1 95 ? -38.240 56.786 34.547 1.00 39.94 95 SER A N 1
ATOM 687 C CA . SER A 1 95 ? -37.943 57.989 33.692 1.00 39.94 95 SER A CA 1
ATOM 688 C C . SER A 1 95 ? -36.818 57.679 32.670 1.00 39.94 95 SER A C 1
ATOM 690 O O . SER A 1 95 ? -35.761 57.220 33.091 1.00 39.94 95 SER A O 1
ATOM 692 N N . ASP A 1 96 ? -37.016 57.649 31.345 1.00 38.44 96 ASP A N 1
ATOM 693 C CA . ASP A 1 96 ? -37.218 58.715 30.324 1.00 38.44 96 ASP A CA 1
ATOM 694 C C . ASP A 1 96 ? -35.901 59.305 29.757 1.00 38.44 96 ASP A C 1
ATOM 696 O O . ASP A 1 96 ? -35.103 59.823 30.527 1.00 38.44 96 ASP A O 1
ATOM 700 N N . ASP A 1 97 ? -35.681 59.182 28.431 1.00 37.38 97 ASP A N 1
ATOM 701 C CA . ASP A 1 97 ? -35.079 60.212 27.544 1.00 37.38 97 ASP A CA 1
ATOM 702 C C . ASP A 1 97 ? -34.904 59.752 26.065 1.00 37.38 97 ASP A C 1
ATOM 704 O O . ASP A 1 97 ? -33.967 59.063 25.670 1.00 37.38 97 ASP A O 1
ATOM 708 N N . SER A 1 98 ? -35.897 60.105 25.242 1.00 35.78 98 SER A N 1
ATOM 709 C CA . SER A 1 98 ? -35.865 60.960 24.031 1.00 35.78 98 SER A CA 1
ATOM 710 C C . SER A 1 98 ? -34.685 61.013 23.007 1.00 35.78 98 SER A C 1
ATOM 712 O O . SER A 1 98 ? -33.717 61.731 23.216 1.00 35.78 98 SER A O 1
ATOM 714 N N . ARG A 1 99 ? -34.979 60.511 21.776 1.00 37.91 99 ARG A N 1
ATOM 715 C CA . ARG A 1 99 ? -34.872 61.127 20.393 1.00 37.91 99 ARG A CA 1
ATOM 716 C C . ARG A 1 99 ? -33.501 61.497 19.733 1.00 37.91 99 ARG A C 1
ATOM 718 O O . ARG A 1 99 ? -32.521 61.635 20.444 1.00 37.91 99 ARG A O 1
ATOM 725 N N . PRO A 1 100 ? -33.426 61.831 18.401 1.00 50.81 100 PRO A N 1
ATOM 726 C CA . PRO A 1 100 ? -34.345 61.603 17.253 1.00 50.81 100 PRO A CA 1
ATOM 727 C C . PRO A 1 100 ? -33.724 61.191 15.868 1.00 50.81 100 PRO A C 1
ATOM 729 O O . PRO A 1 100 ? -32.584 61.486 15.543 1.00 50.81 100 PRO A O 1
ATOM 732 N N . ALA A 1 101 ? -34.594 60.584 15.041 1.00 34.38 101 ALA A N 1
ATOM 733 C CA . ALA A 1 101 ? -34.965 60.749 13.610 1.00 34.38 101 ALA A CA 1
ATOM 734 C C . ALA A 1 101 ? -34.026 61.166 12.435 1.00 34.38 101 ALA A C 1
ATOM 736 O O . ALA A 1 101 ? -33.241 62.102 12.519 1.00 34.38 101 ALA A O 1
ATOM 737 N N . THR A 1 102 ? -34.418 60.606 11.265 1.00 36.97 102 THR A N 1
ATOM 738 C CA . THR A 1 102 ? -34.430 61.082 9.843 1.00 36.97 102 THR A CA 1
ATOM 739 C C . THR A 1 102 ? -33.483 60.321 8.903 1.00 36.97 102 THR A C 1
ATOM 741 O O . THR A 1 102 ? -32.399 59.944 9.311 1.00 36.97 102 THR A O 1
ATOM 744 N N . SER A 1 103 ? -33.756 60.054 7.620 1.00 35.16 103 SER A N 1
ATOM 745 C CA . SER A 1 103 ? -34.918 60.081 6.708 1.00 35.16 103 SER A CA 1
ATOM 746 C C . SER A 1 103 ? -34.369 59.621 5.342 1.00 35.16 103 SER A C 1
ATOM 748 O O . SER A 1 103 ? -33.266 60.021 4.981 1.00 35.16 103 SER A O 1
ATOM 750 N N . GLY A 1 104 ? -35.118 58.845 4.556 1.00 35.72 104 GLY A N 1
ATOM 751 C CA . GLY A 1 104 ? -34.785 58.587 3.148 1.00 35.72 104 GLY A CA 1
ATOM 752 C C . GLY A 1 104 ? -35.616 57.454 2.548 1.00 35.72 104 GLY A C 1
ATOM 753 O O . GLY A 1 104 ? -35.540 56.322 3.006 1.00 35.72 104 GLY A O 1
ATOM 754 N N . ARG A 1 105 ? -36.457 57.775 1.564 1.00 37.09 105 ARG A N 1
ATOM 755 C CA . ARG A 1 105 ? -37.605 56.996 1.074 1.00 37.09 105 ARG A CA 1
ATOM 756 C C . ARG A 1 105 ? -37.342 56.410 -0.328 1.00 37.09 105 ARG A C 1
ATOM 758 O O . ARG A 1 105 ? -36.688 57.066 -1.121 1.00 37.09 105 ARG A O 1
ATOM 765 N N . ALA A 1 106 ? -37.921 55.224 -0.561 1.00 33.03 106 ALA A N 1
ATOM 766 C CA . ALA A 1 106 ? -38.447 54.584 -1.787 1.00 33.03 106 ALA A CA 1
ATOM 767 C C . ALA A 1 106 ? -37.821 54.833 -3.179 1.00 33.03 106 ALA A C 1
ATOM 769 O O . A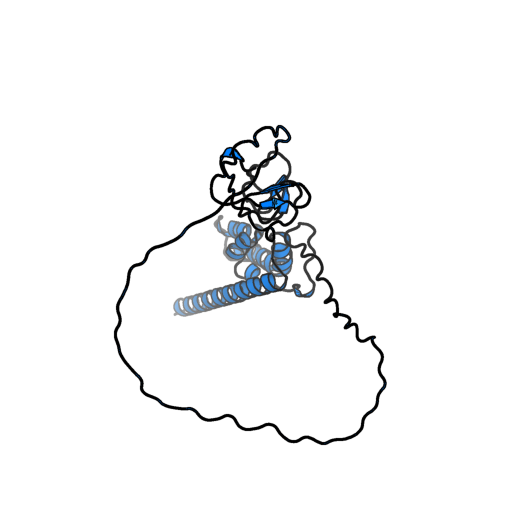LA A 1 106 ? -37.709 55.971 -3.609 1.00 33.03 106 ALA A O 1
ATOM 770 N N . GLU A 1 107 ? -37.661 53.748 -3.955 1.00 38.09 107 GLU A N 1
ATOM 771 C CA . GLU A 1 107 ? -38.365 53.608 -5.245 1.00 38.09 107 GLU A CA 1
ATOM 772 C C . GLU A 1 107 ? -38.513 52.128 -5.666 1.00 38.09 107 GLU A C 1
ATOM 774 O O . GLU A 1 107 ? -37.738 51.254 -5.280 1.00 38.09 107 GLU A O 1
ATOM 779 N N . VAL A 1 108 ? -39.580 51.866 -6.416 1.00 38.00 108 VAL A N 1
ATOM 780 C CA . VAL A 1 108 ? -40.243 50.594 -6.712 1.00 38.00 108 VAL A CA 1
ATOM 781 C C . VAL A 1 108 ? -39.751 49.971 -8.029 1.00 38.00 108 VAL A C 1
ATOM 783 O O . VAL A 1 108 ? -39.635 50.667 -9.033 1.00 38.00 108 VAL A O 1
ATOM 786 N N . ARG A 1 109 ? -39.627 48.631 -8.103 1.00 36.59 109 ARG A N 1
ATOM 787 C CA . ARG A 1 109 ? -40.017 47.874 -9.317 1.00 36.59 109 ARG A CA 1
ATOM 788 C C . ARG A 1 109 ? -40.369 46.407 -9.024 1.00 36.59 109 ARG A C 1
ATOM 790 O O . ARG A 1 109 ? -39.646 45.705 -8.329 1.00 36.59 109 ARG A O 1
ATOM 797 N N . ARG A 1 110 ? -41.529 45.989 -9.544 1.00 42.38 110 ARG A N 1
ATOM 798 C CA . ARG A 1 110 ? -42.227 44.699 -9.359 1.00 42.38 110 ARG A CA 1
ATOM 799 C C . ARG A 1 110 ? -41.763 43.584 -10.334 1.00 42.38 110 ARG A C 1
ATOM 801 O O . ARG A 1 110 ? -41.101 43.906 -11.317 1.00 42.38 110 ARG A O 1
ATOM 808 N N . PRO A 1 111 ? -42.195 42.318 -10.106 1.00 53.47 111 PRO A N 1
ATOM 809 C CA . PRO A 1 111 ? -41.757 41.088 -10.781 1.00 53.47 111 PRO A CA 1
ATOM 810 C C . PRO A 1 111 ? -42.785 40.495 -11.778 1.00 53.47 111 PRO A C 1
ATOM 812 O O . PRO A 1 111 ? -43.936 40.931 -11.828 1.00 53.47 111 PRO A O 1
ATOM 815 N N . SER A 1 112 ? -42.386 39.443 -12.508 1.00 37.69 112 SER A N 1
ATOM 816 C CA . SER A 1 112 ? -43.223 38.388 -13.139 1.00 37.69 112 SER A CA 1
ATOM 817 C C . SER A 1 112 ? -42.312 37.358 -13.833 1.00 37.69 112 SER A C 1
ATOM 819 O O . SER A 1 112 ? -41.244 37.748 -14.287 1.00 37.69 112 SER A O 1
ATOM 821 N N . ALA A 1 113 ? -42.629 36.074 -14.018 1.00 37.91 113 ALA A N 1
ATOM 822 C CA . ALA A 1 113 ? -43.700 35.187 -13.553 1.00 37.91 113 ALA A CA 1
ATOM 823 C C . ALA A 1 113 ? -43.306 33.735 -13.933 1.00 37.91 113 ALA A C 1
ATOM 825 O O . ALA A 1 113 ? -42.627 33.528 -14.939 1.00 37.91 113 ALA A O 1
ATOM 826 N N . SER A 1 114 ? -43.757 32.750 -13.152 1.00 46.50 114 SER A N 1
ATOM 827 C CA . SER A 1 114 ? -43.724 31.311 -13.476 1.00 46.50 114 SER A CA 1
ATOM 828 C C . SER A 1 114 ? -44.985 30.888 -14.255 1.00 46.50 114 SER A C 1
ATOM 830 O O . SER A 1 114 ? -46.024 31.525 -14.062 1.00 46.50 114 SER A O 1
ATOM 832 N N . PRO A 1 115 ? -44.968 29.801 -15.057 1.00 54.59 115 PRO A N 1
ATOM 833 C CA . PRO A 1 115 ? -46.182 29.215 -15.637 1.00 54.59 115 PRO A CA 1
ATOM 834 C C . PRO A 1 115 ? -46.830 28.113 -14.756 1.00 54.59 115 PRO A C 1
ATOM 836 O O . PRO A 1 115 ? -46.197 27.641 -13.811 1.00 54.59 115 PRO A O 1
ATOM 839 N N . PRO A 1 116 ? -48.095 27.730 -15.048 1.00 54.62 116 PRO A N 1
ATOM 840 C CA . PRO A 1 116 ? -49.112 27.295 -14.072 1.00 54.62 116 PRO A CA 1
ATOM 841 C C . PRO A 1 116 ? -49.295 25.764 -13.916 1.00 54.62 116 PRO A C 1
ATOM 843 O O . PRO A 1 116 ? -48.770 24.995 -14.723 1.00 54.62 116 PRO A O 1
ATOM 846 N N . PRO A 1 117 ? -50.084 25.308 -12.912 1.00 41.28 117 PRO A N 1
ATOM 847 C CA . PRO A 1 117 ? -50.413 23.898 -12.710 1.00 41.28 117 PRO A CA 1
ATOM 848 C C . PRO A 1 117 ? -51.583 23.451 -13.602 1.00 41.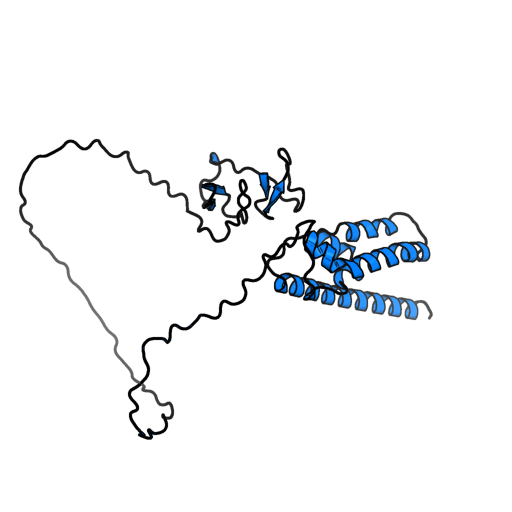28 117 PRO A C 1
ATOM 850 O O . PRO A 1 117 ? -52.531 24.202 -13.836 1.00 41.28 117 PRO A O 1
ATOM 853 N N . SER A 1 118 ? -51.526 22.207 -14.080 1.00 41.03 118 SER A N 1
ATOM 854 C CA . SER A 1 118 ? -52.574 21.604 -14.910 1.00 41.03 118 SER A CA 1
ATOM 855 C C . SER A 1 118 ? -53.616 20.868 -14.061 1.00 41.03 118 SER A C 1
ATOM 857 O O . SER A 1 118 ? -53.294 19.939 -13.330 1.00 41.03 118 SER A O 1
ATOM 859 N N . SER A 1 119 ? -54.848 21.368 -14.179 1.00 38.38 119 SER A N 1
ATOM 860 C CA . SER A 1 119 ? -56.168 20.717 -14.157 1.00 38.38 119 SER A CA 1
ATOM 861 C C . SER A 1 119 ? -56.401 19.426 -13.357 1.00 38.38 119 SER A C 1
ATOM 863 O O . SER A 1 119 ? -55.958 18.336 -13.711 1.00 38.38 119 SER A O 1
ATOM 865 N N . VAL A 1 120 ? -57.291 19.596 -12.380 1.00 35.09 120 VAL A N 1
ATOM 866 C CA . VAL A 1 120 ? -58.155 18.617 -11.714 1.00 35.09 120 VAL A CA 1
ATOM 867 C C . VAL A 1 120 ? -58.941 17.766 -12.721 1.00 35.09 120 VAL A C 1
ATOM 869 O O . VAL A 1 120 ? -59.599 18.306 -13.607 1.00 35.09 120 VAL A O 1
ATOM 872 N N . THR A 1 121 ? -58.952 16.451 -12.507 1.00 35.19 121 THR A N 1
ATOM 873 C CA . THR A 1 121 ? -60.095 15.587 -12.834 1.00 35.19 121 THR A CA 1
ATOM 874 C C . THR A 1 121 ? -60.577 14.960 -11.529 1.00 35.19 121 THR A C 1
ATOM 876 O O . THR A 1 121 ? -59.797 14.414 -10.754 1.00 35.19 121 THR A O 1
ATOM 879 N N . THR A 1 122 ? -61.856 15.157 -11.236 1.00 41.00 122 THR A N 1
ATOM 880 C CA . THR A 1 122 ? -62.599 14.501 -10.162 1.00 41.00 122 THR A CA 1
ATOM 881 C C . THR A 1 122 ? -63.029 13.124 -10.644 1.00 41.00 122 THR A C 1
ATOM 883 O O . THR A 1 122 ? -63.884 13.070 -11.522 1.00 41.00 122 THR A O 1
ATOM 886 N N . GLU A 1 123 ? -62.516 12.054 -10.040 1.00 43.84 123 GLU A N 1
ATOM 887 C CA . GLU A 1 123 ? -63.236 10.781 -9.950 1.00 43.84 123 GLU A CA 1
ATOM 888 C C . GLU A 1 123 ? -63.039 10.145 -8.566 1.00 43.84 123 GLU A C 1
ATOM 890 O O . GLU A 1 123 ? -61.929 10.025 -8.057 1.00 43.84 123 GLU A O 1
ATOM 895 N N . GLU A 1 124 ? -64.200 9.852 -7.985 1.00 37.97 124 GLU A N 1
ATOM 896 C CA . GLU A 1 124 ? -64.576 8.865 -6.973 1.00 37.97 124 GLU A CA 1
ATOM 897 C C . GLU A 1 124 ? -63.801 8.700 -5.654 1.00 37.97 124 GLU A C 1
ATOM 899 O O . GLU A 1 124 ? -62.633 8.338 -5.551 1.00 37.97 124 GLU A O 1
ATOM 904 N N . VAL A 1 125 ? -64.590 8.897 -4.598 1.00 44.72 125 VAL A N 1
ATOM 905 C CA . VAL A 1 125 ? -64.374 8.484 -3.219 1.00 44.72 125 VAL A CA 1
ATOM 906 C C . VAL A 1 125 ? -64.394 6.955 -3.148 1.00 44.72 125 VAL A C 1
ATOM 908 O O . VAL A 1 125 ? -65.440 6.359 -3.384 1.00 44.72 125 VAL A O 1
ATOM 911 N N . ASP A 1 126 ? -63.289 6.338 -2.724 1.00 37.66 126 ASP A N 1
ATOM 912 C CA . ASP A 1 126 ? -63.324 5.026 -2.072 1.00 37.66 126 ASP A CA 1
ATOM 913 C C . ASP A 1 126 ? -62.707 5.143 -0.672 1.00 37.66 126 ASP A C 1
ATOM 915 O O . ASP A 1 126 ? -61.519 5.422 -0.485 1.00 37.66 126 ASP A O 1
ATOM 919 N N . VAL A 1 127 ? -63.571 5.019 0.334 1.00 49.62 127 VAL A N 1
ATOM 920 C CA . VAL A 1 127 ? -63.220 5.046 1.753 1.00 49.62 127 VAL A CA 1
ATOM 921 C C . VAL A 1 127 ? -62.867 3.621 2.152 1.00 49.62 127 VAL A C 1
ATOM 923 O O . VAL A 1 127 ? -63.752 2.816 2.427 1.00 49.62 127 VAL A O 1
ATOM 926 N N . GLY A 1 128 ? -61.572 3.311 2.235 1.00 51.75 128 GLY A N 1
ATOM 927 C CA . GLY A 1 128 ? -61.156 2.018 2.773 1.00 51.75 128 GLY A CA 1
ATOM 928 C C . GLY A 1 128 ? -59.659 1.729 2.738 1.00 51.75 128 GLY A C 1
ATOM 929 O O . GLY A 1 128 ? -59.209 0.926 1.924 1.00 51.75 128 GLY A O 1
ATOM 930 N N . ARG A 1 129 ? -58.875 2.288 3.671 1.00 49.28 129 ARG A N 1
ATOM 931 C CA . ARG A 1 129 ? -57.604 1.659 4.080 1.00 49.28 129 ARG A CA 1
ATOM 932 C C . ARG A 1 129 ? -57.206 2.067 5.500 1.00 49.28 129 ARG A C 1
ATOM 934 O O . ARG A 1 129 ? -57.186 3.249 5.822 1.00 49.28 129 ARG A O 1
ATOM 941 N N . GLY A 1 130 ? -56.991 1.062 6.350 1.00 54.91 130 GLY A N 1
ATOM 942 C CA . GLY A 1 130 ? -56.709 1.197 7.782 1.00 54.91 130 GLY A CA 1
ATOM 943 C C . GLY A 1 130 ? -55.308 1.740 8.108 1.00 54.91 130 GLY A C 1
ATOM 944 O O . GLY A 1 130 ? -54.512 1.982 7.202 1.00 54.91 130 GLY A O 1
ATOM 945 N N . PRO A 1 131 ? -55.003 1.945 9.401 1.00 53.62 131 PRO A N 1
ATOM 946 C CA . PRO A 1 131 ? -53.784 2.598 9.860 1.00 53.62 131 PRO A CA 1
ATOM 947 C C . PRO A 1 131 ? -52.627 1.595 9.973 1.00 53.62 131 PRO A C 1
ATOM 949 O O . PRO A 1 131 ? -52.168 1.324 11.073 1.00 53.62 131 PRO A O 1
ATOM 952 N N . ASP A 1 132 ? -52.160 1.047 8.852 1.00 51.19 132 ASP A N 1
ATOM 953 C CA . ASP A 1 132 ? -51.023 0.108 8.836 1.00 51.19 132 ASP A CA 1
ATOM 954 C C . ASP A 1 132 ? -49.950 0.479 7.799 1.00 51.19 132 ASP A C 1
ATOM 956 O O . ASP A 1 132 ? -49.205 -0.371 7.325 1.00 51.19 132 ASP A O 1
ATOM 960 N N . ASP A 1 133 ? -49.795 1.767 7.492 1.00 49.25 133 ASP A N 1
ATOM 961 C CA . ASP A 1 133 ? -48.632 2.256 6.742 1.00 49.25 133 ASP A CA 1
ATOM 962 C C . ASP A 1 133 ? -47.530 2.721 7.711 1.00 49.25 133 ASP A C 1
ATOM 964 O O . ASP A 1 133 ? -47.020 3.844 7.652 1.00 49.25 133 ASP A O 1
ATOM 968 N N . LEU A 1 134 ? -47.131 1.826 8.624 1.00 55.56 134 LEU A N 1
ATOM 969 C CA . LEU A 1 134 ? -45.806 1.883 9.238 1.00 55.56 134 LEU A CA 1
ATOM 970 C C . LEU A 1 134 ? -44.802 1.513 8.152 1.00 55.56 134 LEU A C 1
ATOM 972 O O . LEU A 1 134 ? -44.446 0.352 7.948 1.00 55.56 134 LEU A O 1
ATOM 976 N N . ARG A 1 135 ? -44.373 2.552 7.435 1.00 50.75 135 ARG A N 1
ATOM 977 C CA . ARG A 1 135 ? -43.166 2.593 6.622 1.00 50.75 135 ARG A CA 1
ATOM 978 C C . ARG A 1 135 ? -42.068 1.810 7.343 1.00 50.75 135 ARG A C 1
ATOM 980 O O . ARG A 1 135 ? -41.464 2.287 8.297 1.00 50.75 135 ARG A O 1
ATOM 987 N N . THR A 1 136 ? -41.852 0.584 6.884 1.00 48.47 136 THR A N 1
ATOM 988 C CA . THR A 1 136 ? -40.668 -0.189 7.218 1.00 48.47 136 THR A CA 1
ATOM 989 C C . THR A 1 136 ? -39.535 0.564 6.552 1.00 48.47 136 THR A C 1
ATOM 991 O O . THR A 1 136 ? -39.386 0.525 5.329 1.00 48.47 136 THR A O 1
ATOM 994 N N . ASP A 1 137 ? -38.811 1.360 7.330 1.00 47.78 137 ASP A N 1
ATOM 995 C CA . ASP A 1 137 ? -37.535 1.881 6.888 1.00 47.78 137 ASP A CA 1
ATOM 996 C C . ASP A 1 137 ? -36.710 0.655 6.502 1.00 47.78 137 ASP A C 1
ATOM 998 O O . ASP A 1 137 ? -36.408 -0.191 7.342 1.00 47.78 137 ASP A O 1
ATOM 1002 N N . SER A 1 138 ? -36.463 0.493 5.198 1.00 52.75 138 SER A N 1
ATOM 1003 C CA . SER A 1 138 ? -35.506 -0.475 4.684 1.00 52.75 138 SER A CA 1
ATOM 1004 C C . SER A 1 138 ? -34.203 -0.235 5.424 1.00 52.75 138 SER A C 1
ATOM 1006 O O . SER A 1 138 ? -33.465 0.697 5.099 1.00 52.75 138 SER A O 1
ATOM 1008 N N . GLU A 1 139 ? -33.960 -1.061 6.436 1.00 53.72 139 GLU A N 1
ATOM 1009 C CA . GLU A 1 139 ? -32.701 -1.166 7.142 1.00 53.72 139 GLU A CA 1
ATOM 1010 C C . GLU A 1 139 ? -31.654 -1.476 6.068 1.00 53.72 139 GLU A C 1
ATOM 1012 O O . GLU A 1 139 ? -31.539 -2.603 5.576 1.00 53.72 139 GLU A O 1
ATOM 1017 N N . ALA A 1 140 ? -30.952 -0.438 5.607 1.00 56.00 140 ALA A N 1
ATOM 1018 C CA . ALA A 1 140 ? -29.793 -0.609 4.754 1.00 56.00 140 ALA A CA 1
ATOM 1019 C C . ALA A 1 140 ? -28.879 -1.598 5.487 1.00 56.00 140 ALA A C 1
ATOM 1021 O O . ALA A 1 140 ? -28.610 -1.372 6.670 1.00 56.00 140 ALA A O 1
ATOM 1022 N N . PRO A 1 141 ? -28.449 -2.705 4.851 1.00 50.94 141 PRO A N 1
ATOM 1023 C CA . PRO A 1 141 ? -27.737 -3.758 5.555 1.00 50.94 141 PRO A CA 1
ATOM 1024 C C . PRO A 1 141 ? -26.546 -3.130 6.266 1.00 50.94 141 PRO A C 1
ATOM 1026 O O . PRO A 1 141 ? -25.679 -2.540 5.615 1.00 50.94 141 PRO A O 1
ATOM 1029 N N . ALA A 1 142 ? -26.558 -3.198 7.602 1.00 53.19 142 ALA A N 1
ATOM 1030 C CA . ALA A 1 142 ? -25.521 -2.642 8.451 1.00 53.19 142 ALA A CA 1
ATOM 1031 C C . ALA A 1 142 ? -24.175 -3.141 7.924 1.00 53.19 142 ALA A C 1
ATOM 1033 O O . ALA A 1 142 ? -23.867 -4.335 7.972 1.00 53.19 142 ALA A O 1
ATOM 1034 N N . ARG A 1 143 ? -23.420 -2.228 7.308 1.00 63.16 143 ARG A N 1
ATOM 1035 C CA . ARG A 1 143 ? -22.174 -2.552 6.626 1.00 63.16 143 ARG A CA 1
ATOM 1036 C C . ARG A 1 143 ? -21.263 -3.222 7.646 1.00 63.16 143 ARG A C 1
ATOM 1038 O O . ARG A 1 143 ? -21.061 -2.669 8.726 1.00 63.16 143 ARG A O 1
ATOM 1045 N N . ALA A 1 144 ? -20.771 -4.420 7.323 1.00 63.91 144 ALA A N 1
ATOM 1046 C CA . ALA A 1 144 ? -19.918 -5.179 8.228 1.00 63.91 144 ALA A CA 1
ATOM 1047 C C . ALA A 1 144 ? -18.807 -4.269 8.791 1.00 63.91 144 ALA A C 1
ATOM 1049 O O . ALA A 1 144 ? -18.272 -3.441 8.039 1.00 63.91 144 ALA A O 1
ATOM 1050 N N . PRO A 1 145 ? -18.469 -4.384 10.088 1.00 74.75 145 PRO A N 1
ATOM 1051 C CA . PRO A 1 145 ? -17.479 -3.518 10.709 1.00 74.75 145 PRO A CA 1
ATOM 1052 C C . PRO A 1 145 ? -16.177 -3.547 9.905 1.00 74.75 145 PRO A C 1
ATOM 1054 O O . PRO A 1 145 ? -15.628 -4.615 9.646 1.00 74.75 145 PRO A O 1
ATOM 1057 N N . ASN A 1 146 ? -15.683 -2.377 9.498 1.00 85.19 146 ASN A N 1
ATOM 1058 C CA . ASN A 1 146 ? -14.421 -2.266 8.776 1.00 85.19 146 ASN A CA 1
ATOM 1059 C C . ASN A 1 146 ? -13.277 -2.736 9.692 1.00 85.19 146 ASN A C 1
ATOM 1061 O O . ASN A 1 146 ? -12.915 -2.045 10.647 1.00 85.19 146 ASN A O 1
ATOM 1065 N N . ASP A 1 147 ? -12.700 -3.895 9.388 1.00 90.12 147 ASP A N 1
ATOM 1066 C CA . ASP A 1 147 ? -11.642 -4.563 10.153 1.00 90.12 147 ASP A CA 1
ATOM 1067 C C . ASP A 1 147 ? -10.225 -4.133 9.740 1.00 90.12 147 ASP A C 1
ATOM 1069 O O . ASP A 1 147 ? -9.241 -4.607 10.315 1.00 90.12 147 ASP A O 1
ATOM 1073 N N . SER A 1 148 ? -10.105 -3.201 8.785 1.00 93.19 148 SER A N 1
ATOM 1074 C CA . SER A 1 148 ? -8.825 -2.820 8.193 1.00 93.19 148 SER A CA 1
ATOM 1075 C C . SER A 1 148 ? -7.765 -2.431 9.218 1.00 93.19 148 SER A C 1
ATOM 1077 O O . SER A 1 148 ? -8.014 -1.910 10.314 1.00 93.19 148 SER A O 1
ATOM 1079 N N . GLY A 1 149 ? -6.538 -2.698 8.808 1.00 89.75 149 GLY A N 1
ATOM 1080 C CA . GLY A 1 149 ? -5.291 -2.536 9.511 1.00 89.75 149 GLY A CA 1
ATOM 1081 C C . GLY A 1 149 ? -5.068 -3.564 10.625 1.00 89.75 149 GLY A C 1
ATOM 1082 O O . GLY A 1 149 ? -4.048 -3.474 11.293 1.00 89.75 149 GLY A O 1
ATOM 1083 N N . THR A 1 150 ? -6.000 -4.473 10.904 1.00 87.75 150 THR A N 1
ATOM 1084 C CA . THR A 1 150 ? -5.722 -5.575 11.834 1.00 87.75 150 THR A CA 1
ATOM 1085 C C . THR A 1 150 ? -4.945 -6.681 11.106 1.00 87.75 150 THR A C 1
ATOM 1087 O O . THR A 1 150 ? -5.140 -6.856 9.899 1.00 87.75 150 THR A O 1
ATOM 1090 N N . PRO A 1 151 ? -4.051 -7.424 11.786 1.00 84.12 151 PRO A N 1
ATOM 1091 C CA . PRO A 1 151 ? -3.330 -8.539 11.165 1.00 84.12 151 PRO A CA 1
ATOM 1092 C C . PRO A 1 151 ? -4.261 -9.608 10.572 1.00 84.12 151 PRO A C 1
ATOM 1094 O O . PRO A 1 151 ? -3.934 -10.227 9.557 1.00 84.12 151 PRO A O 1
ATOM 1097 N N . GLU A 1 152 ? -5.433 -9.786 11.181 1.00 89.56 152 GLU A N 1
ATOM 1098 C CA . GLU A 1 152 ? -6.465 -10.746 10.792 1.00 89.56 152 GLU A CA 1
ATOM 1099 C C . GLU A 1 152 ? -7.450 -10.190 9.751 1.00 89.56 152 GLU A C 1
ATOM 1101 O O . GLU A 1 152 ? -8.321 -10.937 9.296 1.00 89.56 152 GLU A O 1
ATOM 1106 N N . ALA A 1 153 ? -7.320 -8.911 9.361 1.00 91.06 153 ALA A N 1
ATOM 1107 C CA . ALA A 1 153 ? -8.257 -8.259 8.454 1.00 91.06 153 ALA A CA 1
ATOM 1108 C C . ALA A 1 153 ? -8.355 -9.018 7.129 1.00 91.06 153 ALA A C 1
ATOM 1110 O O . ALA A 1 153 ? -7.345 -9.288 6.465 1.00 91.06 153 ALA A O 1
ATOM 1111 N N . LYS A 1 154 ? -9.582 -9.328 6.709 1.00 92.12 154 LYS A N 1
ATOM 1112 C CA . LYS A 1 154 ? -9.816 -9.971 5.414 1.00 92.12 154 LYS A CA 1
ATOM 1113 C C . LYS A 1 154 ? -10.048 -8.901 4.365 1.00 92.12 154 LYS A C 1
ATOM 1115 O O . LYS A 1 154 ? -10.941 -8.073 4.503 1.00 92.12 154 LYS A O 1
ATOM 1120 N N . LEU A 1 155 ? -9.256 -8.938 3.294 1.00 94.56 155 LEU A N 1
ATOM 1121 C CA . LEU A 1 155 ? -9.449 -8.034 2.168 1.00 94.56 155 LEU A CA 1
ATOM 1122 C C . LEU A 1 155 ? -10.847 -8.271 1.559 1.00 94.56 155 LEU A C 1
ATOM 1124 O O . LEU A 1 155 ? -11.120 -9.398 1.130 1.00 94.56 155 LEU A O 1
ATOM 1128 N N . PRO A 1 156 ? -11.710 -7.240 1.484 1.00 92.94 156 PRO A N 1
ATOM 1129 C CA . PRO A 1 156 ? -12.983 -7.323 0.783 1.00 92.94 156 PRO A CA 1
ATOM 1130 C C . PRO A 1 156 ? -12.789 -7.825 -0.647 1.00 92.94 156 PRO A C 1
ATOM 1132 O O . PRO A 1 156 ? -11.854 -7.414 -1.339 1.00 92.94 156 PRO A O 1
ATOM 1135 N N . GLU A 1 157 ? -13.678 -8.702 -1.110 1.00 93.06 157 GLU A N 1
ATOM 1136 C CA . GLU A 1 157 ? -13.538 -9.342 -2.422 1.00 93.06 157 GLU A CA 1
ATOM 1137 C C . GLU A 1 157 ? -13.484 -8.320 -3.568 1.00 93.06 157 GLU A C 1
ATOM 1139 O O . GLU A 1 157 ? -12.703 -8.467 -4.504 1.00 93.06 157 GLU A O 1
ATOM 1144 N N . GLU A 1 158 ? -14.208 -7.212 -3.418 1.00 92.75 158 GLU A N 1
ATOM 1145 C CA . GLU A 1 158 ? -14.239 -6.085 -4.354 1.00 92.75 158 GLU A CA 1
ATOM 1146 C C . GLU A 1 158 ? -12.937 -5.263 -4.440 1.00 92.75 158 GLU A C 1
ATOM 1148 O O . GLU A 1 158 ? -12.830 -4.346 -5.259 1.00 92.75 158 GLU A O 1
ATOM 1153 N N . LEU A 1 159 ? -11.964 -5.545 -3.569 1.00 94.19 159 LEU A N 1
ATOM 1154 C CA . LEU A 1 159 ? -10.627 -4.951 -3.578 1.00 94.19 159 LEU A CA 1
ATOM 1155 C C . LEU A 1 159 ? -9.551 -5.934 -4.063 1.00 94.19 159 LEU A C 1
ATOM 1157 O O . LEU A 1 159 ? -8.371 -5.571 -4.134 1.00 94.19 159 LEU A O 1
ATOM 1161 N N . ARG A 1 160 ? -9.920 -7.176 -4.404 1.00 95.00 160 ARG A N 1
ATOM 1162 C CA . ARG A 1 160 ? -8.979 -8.138 -4.985 1.00 95.00 160 ARG A CA 1
ATOM 1163 C C . ARG A 1 160 ? -8.510 -7.653 -6.352 1.00 95.00 160 ARG A C 1
ATOM 1165 O O . ARG A 1 160 ? -9.293 -7.193 -7.174 1.00 95.00 160 ARG A O 1
ATOM 1172 N N . GLY A 1 161 ? -7.215 -7.799 -6.601 1.00 94.06 161 GLY A N 1
ATOM 1173 C CA . GLY A 1 161 ? -6.600 -7.425 -7.867 1.00 94.06 161 GLY A CA 1
ATOM 1174 C C . GLY A 1 161 ? -5.185 -6.904 -7.682 1.00 94.06 161 GLY A C 1
ATOM 1175 O O . GLY A 1 161 ? -4.649 -6.884 -6.573 1.00 94.06 161 GLY A O 1
ATOM 1176 N N . TRP A 1 162 ? -4.593 -6.483 -8.795 1.00 96.3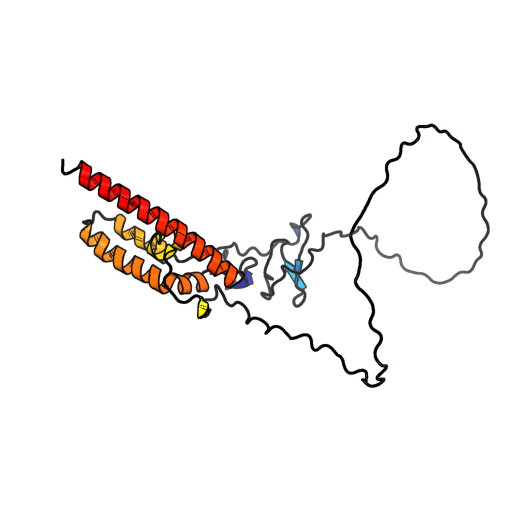1 162 TRP A N 1
ATOM 1177 C CA . TRP A 1 162 ? -3.259 -5.901 -8.813 1.00 96.31 162 TRP A CA 1
ATOM 1178 C C . TRP A 1 162 ? -3.243 -4.524 -8.159 1.00 96.31 162 TRP A C 1
ATOM 1180 O O . TRP A 1 162 ? -4.080 -3.666 -8.443 1.00 96.31 162 TRP A O 1
ATOM 1190 N N . ASN A 1 163 ? -2.227 -4.294 -7.336 1.00 97.69 163 ASN A N 1
ATOM 1191 C CA . ASN A 1 163 ? -1.863 -2.975 -6.862 1.00 97.69 163 ASN A CA 1
ATOM 1192 C C . ASN A 1 163 ? -0.757 -2.399 -7.754 1.00 97.69 163 ASN A C 1
ATOM 1194 O O . ASN A 1 163 ? 0.434 -2.628 -7.543 1.00 97.69 163 ASN A O 1
ATOM 1198 N N . TRP A 1 164 ? -1.160 -1.636 -8.767 1.00 97.56 164 TRP A N 1
ATOM 1199 C CA . TRP A 1 164 ? -0.228 -1.009 -9.704 1.00 97.56 164 TRP A CA 1
ATOM 1200 C C . TRP A 1 164 ? 0.689 0.023 -9.042 1.00 97.56 164 TRP A C 1
ATOM 1202 O O . TRP A 1 164 ? 1.839 0.164 -9.448 1.00 97.56 164 TRP A O 1
ATOM 1212 N N . GLY A 1 165 ? 0.214 0.708 -7.997 1.00 96.06 165 GLY A N 1
ATOM 1213 C CA . GLY A 1 165 ? 1.041 1.625 -7.211 1.00 96.06 165 GLY A CA 1
ATOM 1214 C C . GLY A 1 165 ? 2.198 0.911 -6.511 1.00 96.06 165 GLY A C 1
ATOM 1215 O O . GLY A 1 165 ? 3.344 1.333 -6.621 1.00 96.06 165 GLY A O 1
ATOM 1216 N N . GLY A 1 166 ? 1.912 -0.207 -5.846 1.00 95.88 166 GLY A N 1
ATOM 1217 C CA . GLY A 1 166 ? 2.892 -1.044 -5.165 1.00 95.88 166 GLY A CA 1
ATOM 1218 C C . GLY A 1 166 ? 3.833 -1.772 -6.121 1.00 95.88 166 GLY A C 1
ATOM 1219 O O . GLY A 1 166 ? 4.993 -1.960 -5.782 1.00 95.88 166 GLY A O 1
ATOM 1220 N N . LEU A 1 167 ? 3.373 -2.128 -7.323 1.00 96.81 167 LEU A N 1
ATOM 1221 C CA . LEU A 1 167 ? 4.227 -2.711 -8.361 1.00 96.81 167 LEU A CA 1
ATOM 1222 C C . LEU A 1 167 ? 5.228 -1.697 -8.932 1.00 96.81 167 LEU A C 1
ATOM 1224 O O . LEU A 1 167 ? 6.413 -1.996 -9.055 1.00 96.81 167 LEU A O 1
ATOM 1228 N N . LEU A 1 168 ? 4.739 -0.519 -9.328 1.00 96.44 168 LEU A N 1
ATOM 1229 C CA . LEU A 1 168 ? 5.524 0.457 -10.089 1.00 96.44 168 LEU A CA 1
ATOM 1230 C C . LEU A 1 168 ? 6.352 1.375 -9.185 1.00 96.44 168 LEU A C 1
ATOM 1232 O O . LEU A 1 168 ? 7.409 1.849 -9.591 1.00 96.44 168 LEU A O 1
ATOM 1236 N N . LEU A 1 169 ? 5.884 1.620 -7.959 1.00 95.50 169 LEU A N 1
ATOM 1237 C CA . LEU A 1 169 ? 6.518 2.512 -6.987 1.00 95.50 169 LEU A CA 1
ATOM 1238 C C . LEU A 1 169 ? 6.610 1.870 -5.586 1.00 95.50 169 LEU A C 1
ATOM 1240 O O . LEU A 1 169 ? 6.228 2.519 -4.606 1.00 95.50 169 LEU A O 1
ATOM 1244 N N . PRO A 1 170 ? 7.129 0.631 -5.431 1.00 94.44 170 PRO A N 1
ATOM 1245 C CA . PRO A 1 170 ? 7.125 -0.086 -4.150 1.00 94.44 170 PRO A CA 1
ATOM 1246 C C . PRO A 1 170 ? 7.783 0.708 -3.015 1.00 94.44 170 PRO A C 1
ATOM 1248 O O . PRO A 1 170 ? 7.306 0.681 -1.883 1.00 94.44 170 PRO A O 1
ATOM 1251 N N . PHE A 1 171 ? 8.831 1.473 -3.318 1.00 93.38 171 PHE A N 1
ATOM 1252 C CA . PHE A 1 171 ? 9.625 2.206 -2.333 1.00 93.38 171 PHE A CA 1
ATOM 1253 C C . PHE A 1 171 ? 8.961 3.477 -1.786 1.00 93.38 171 PHE A C 1
ATOM 1255 O O . PHE A 1 171 ? 9.285 3.889 -0.677 1.00 93.38 171 PHE A O 1
ATOM 1262 N N . ILE A 1 172 ? 8.018 4.082 -2.517 1.00 95.62 172 ILE A N 1
ATOM 1263 C CA . ILE A 1 172 ? 7.232 5.236 -2.035 1.00 95.62 172 ILE A CA 1
ATOM 1264 C C . ILE A 1 172 ? 5.890 4.748 -1.494 1.00 95.62 172 ILE A C 1
ATOM 1266 O O . ILE A 1 172 ? 5.467 5.106 -0.393 1.00 95.62 172 ILE A O 1
ATOM 1270 N N . TRP A 1 173 ? 5.230 3.889 -2.269 1.00 97.19 173 TRP A N 1
ATOM 1271 C CA . TRP A 1 173 ? 3.936 3.324 -1.926 1.00 97.19 173 TRP A CA 1
ATOM 1272 C C . TRP A 1 173 ? 4.011 2.482 -0.643 1.00 97.19 173 TRP A C 1
ATOM 1274 O O . TRP A 1 173 ? 3.111 2.558 0.196 1.00 97.19 173 TRP A O 1
ATOM 1284 N N . GLY A 1 174 ? 5.090 1.716 -0.453 1.00 96.00 174 GLY A N 1
ATOM 1285 C CA . GLY A 1 174 ? 5.292 0.830 0.693 1.00 96.00 174 GLY A CA 1
ATOM 1286 C C . GLY A 1 174 ? 5.249 1.570 2.031 1.00 96.00 174 GLY A C 1
ATOM 1287 O O . GLY A 1 174 ? 4.329 1.317 2.812 1.00 96.00 174 GLY A O 1
ATOM 1288 N N . PRO A 1 175 ? 6.162 2.522 2.299 1.00 95.12 175 PRO A N 1
ATOM 1289 C CA . PRO A 1 175 ? 6.149 3.323 3.524 1.00 95.12 175 PRO A CA 1
ATOM 1290 C C . PRO A 1 175 ? 4.808 4.012 3.797 1.00 95.12 175 PRO A C 1
ATOM 1292 O O . PRO A 1 175 ? 4.303 3.946 4.918 1.00 95.12 175 PRO A O 1
ATOM 1295 N N . PHE A 1 176 ? 4.171 4.596 2.775 1.00 95.75 176 PHE A N 1
ATOM 1296 C CA . PHE A 1 176 ? 2.861 5.238 2.931 1.00 95.75 176 PHE A CA 1
ATOM 1297 C C . PHE A 1 176 ? 1.776 4.260 3.418 1.00 95.75 176 PHE A C 1
ATOM 1299 O O . PHE A 1 176 ? 0.942 4.608 4.261 1.00 95.75 176 PHE A O 1
ATOM 1306 N N . ASN A 1 177 ? 1.784 3.024 2.914 1.00 95.62 177 ASN A N 1
ATOM 1307 C CA . ASN A 1 177 ? 0.835 1.980 3.305 1.00 95.62 177 ASN A CA 1
ATOM 1308 C C . ASN A 1 177 ? 1.320 1.128 4.492 1.00 95.62 177 ASN A C 1
ATOM 1310 O O . ASN A 1 177 ? 0.645 0.169 4.857 1.00 95.62 177 ASN A O 1
ATOM 1314 N N . ARG A 1 178 ? 2.464 1.469 5.107 1.00 92.00 178 ARG A N 1
ATOM 1315 C CA . ARG A 1 178 ? 3.146 0.673 6.146 1.00 92.00 178 ARG A CA 1
ATOM 1316 C C . ARG A 1 178 ? 3.524 -0.748 5.700 1.00 92.00 178 ARG A C 1
ATOM 1318 O O . ARG A 1 178 ? 3.623 -1.665 6.510 1.00 92.00 178 ARG A O 1
ATOM 1325 N N . VAL A 1 179 ? 3.790 -0.919 4.408 1.00 94.75 179 VAL A N 1
ATOM 1326 C CA . VAL A 1 179 ? 4.311 -2.146 3.799 1.00 94.75 179 VAL A CA 1
ATOM 1327 C C . VAL A 1 179 ? 5.819 -1.981 3.596 1.00 94.75 179 VAL A C 1
ATOM 1329 O O . VAL A 1 179 ? 6.289 -1.642 2.510 1.00 94.75 179 VAL A O 1
ATOM 1332 N N . TRP A 1 180 ? 6.594 -2.204 4.662 1.00 91.94 180 TRP A N 1
ATOM 1333 C CA . TRP A 1 180 ? 8.052 -1.992 4.677 1.00 91.94 180 TRP A CA 1
ATOM 1334 C C . TRP A 1 180 ? 8.824 -2.846 3.674 1.00 91.94 180 TRP A C 1
ATOM 1336 O O . TRP A 1 180 ? 9.906 -2.446 3.247 1.00 91.94 180 TRP A O 1
ATOM 1346 N N . LEU A 1 181 ? 8.244 -3.967 3.233 1.00 90.81 181 LEU A N 1
ATOM 1347 C CA . LEU A 1 181 ? 8.798 -4.759 2.139 1.00 90.81 181 LEU A CA 1
ATOM 1348 C C . LEU A 1 181 ? 9.050 -3.891 0.898 1.00 90.81 181 LEU A C 1
ATOM 1350 O O . LEU A 1 181 ? 10.095 -4.029 0.279 1.00 90.81 181 LEU A O 1
ATOM 1354 N N . GLY A 1 182 ? 8.159 -2.945 0.585 1.00 86.62 182 GLY A N 1
ATOM 1355 C CA . GLY A 1 182 ? 8.333 -2.049 -0.558 1.00 86.62 182 GLY A CA 1
ATOM 1356 C C . GLY A 1 182 ? 9.587 -1.171 -0.468 1.00 86.62 182 GLY A C 1
ATOM 1357 O O . GLY A 1 182 ? 10.234 -0.929 -1.484 1.00 86.62 182 GLY A O 1
ATOM 1358 N N . LEU A 1 183 ? 9.982 -0.757 0.741 1.00 90.81 183 LEU A N 1
ATOM 1359 C CA . LEU A 1 183 ? 11.230 -0.023 0.973 1.00 90.81 183 LEU A CA 1
ATOM 1360 C C . LEU A 1 183 ? 12.450 -0.953 0.971 1.00 90.81 183 LEU A C 1
ATOM 1362 O O . LEU A 1 183 ? 13.475 -0.615 0.387 1.00 90.81 183 LEU A O 1
ATOM 1366 N N . ALA A 1 184 ? 12.333 -2.135 1.584 1.00 90.88 184 ALA A N 1
ATOM 1367 C CA . ALA A 1 184 ? 13.414 -3.119 1.669 1.00 90.88 184 ALA A CA 1
ATOM 1368 C C . ALA A 1 184 ? 13.907 -3.587 0.290 1.00 90.88 184 ALA A C 1
ATOM 1370 O O . ALA A 1 184 ? 15.080 -3.917 0.134 1.00 90.88 184 ALA A O 1
ATOM 1371 N N . VAL A 1 185 ? 13.044 -3.555 -0.732 1.00 88.56 185 VAL A N 1
ATOM 1372 C CA . VAL A 1 185 ? 13.433 -3.858 -2.116 1.00 88.56 185 VAL A CA 1
ATOM 1373 C C . VAL A 1 185 ? 14.556 -2.937 -2.624 1.00 88.56 185 VAL A C 1
ATOM 1375 O O . VAL A 1 185 ? 15.345 -3.374 -3.457 1.00 88.56 185 VAL A O 1
ATOM 1378 N N . LEU A 1 186 ? 14.720 -1.714 -2.099 1.00 91.25 186 LEU A N 1
ATOM 1379 C CA . LEU A 1 186 ? 15.818 -0.822 -2.503 1.00 91.25 186 LEU A CA 1
ATOM 1380 C C . LEU A 1 186 ? 17.212 -1.299 -2.071 1.00 91.25 186 LEU A C 1
ATOM 1382 O O . LEU A 1 186 ? 18.204 -0.846 -2.639 1.00 91.25 186 LEU A O 1
ATOM 1386 N N . LEU A 1 187 ? 17.316 -2.225 -1.113 1.00 92.19 187 LEU A N 1
ATOM 1387 C CA . LEU A 1 187 ? 18.610 -2.739 -0.645 1.00 92.19 187 LEU A CA 1
ATOM 1388 C C . LEU A 1 187 ? 19.410 -3.422 -1.767 1.00 92.19 187 LEU A C 1
ATOM 1390 O O . LEU A 1 187 ? 20.636 -3.462 -1.708 1.00 92.19 187 LEU A O 1
ATOM 1394 N N . VAL A 1 188 ? 18.730 -3.890 -2.819 1.00 91.56 188 VAL A N 1
ATOM 1395 C CA . VAL A 1 188 ? 19.353 -4.455 -4.026 1.00 91.56 188 VAL A CA 1
ATOM 1396 C C . VAL A 1 188 ? 20.230 -3.443 -4.780 1.00 91.56 188 VAL A C 1
ATOM 1398 O O . VAL A 1 188 ? 21.083 -3.845 -5.557 1.00 91.56 188 VAL A O 1
ATOM 1401 N N . PHE A 1 189 ? 20.055 -2.137 -4.559 1.00 90.31 189 PHE A N 1
ATOM 1402 C CA . PHE A 1 189 ? 20.854 -1.095 -5.213 1.00 90.31 189 PHE A CA 1
ATOM 1403 C C . PHE A 1 189 ? 22.077 -0.652 -4.393 1.00 90.31 189 PHE A C 1
ATOM 1405 O O . PHE A 1 189 ? 22.859 0.158 -4.878 1.00 90.31 189 PHE A O 1
ATOM 1412 N N . ILE A 1 190 ? 22.249 -1.151 -3.161 1.00 92.81 190 ILE A N 1
ATOM 1413 C CA . ILE A 1 190 ? 23.397 -0.807 -2.305 1.00 92.81 190 ILE A CA 1
ATOM 1414 C C . ILE A 1 190 ? 24.694 -1.469 -2.797 1.00 92.81 190 ILE A C 1
ATOM 1416 O O . ILE A 1 190 ? 25.686 -0.761 -2.978 1.00 92.81 190 ILE A O 1
ATOM 1420 N N . PRO A 1 191 ? 24.753 -2.802 -2.995 1.00 92.38 191 PRO A N 1
ATOM 1421 C CA . PRO A 1 191 ? 25.965 -3.426 -3.508 1.00 92.38 191 PRO A CA 1
ATOM 1422 C C . PRO A 1 191 ? 26.133 -3.150 -5.016 1.00 92.38 191 PRO A C 1
ATOM 1424 O O . PRO A 1 191 ? 25.134 -3.032 -5.730 1.00 92.38 191 PRO A O 1
ATOM 1427 N N . PRO A 1 192 ? 27.379 -3.107 -5.535 1.00 91.62 192 PRO A N 1
ATOM 1428 C CA . PRO A 1 192 ? 27.667 -2.880 -6.952 1.00 91.62 192 PRO A CA 1
ATOM 1429 C C . PRO A 1 192 ? 27.373 -4.143 -7.781 1.00 91.62 192 PRO A C 1
ATOM 1431 O O . PRO A 1 192 ? 28.271 -4.816 -8.285 1.00 91.62 192 PRO A O 1
ATOM 1434 N N . MET A 1 193 ? 26.096 -4.502 -7.876 1.00 90.25 193 MET A N 1
ATOM 1435 C CA . MET A 1 193 ? 25.617 -5.645 -8.647 1.00 90.25 193 MET A CA 1
ATOM 1436 C C . MET A 1 193 ? 25.374 -5.255 -10.105 1.00 90.25 193 MET A C 1
ATOM 1438 O O . MET A 1 193 ? 25.016 -4.119 -10.416 1.00 90.25 193 MET A O 1
ATOM 1442 N N . SER A 1 194 ? 25.545 -6.213 -11.018 1.00 91.25 194 SER A N 1
ATOM 1443 C CA . SER A 1 194 ? 25.203 -5.999 -12.424 1.00 91.25 194 SER A CA 1
ATOM 1444 C C . SER A 1 194 ? 23.700 -5.737 -12.578 1.00 91.25 194 SER A C 1
ATOM 1446 O O . SER A 1 194 ? 22.880 -6.302 -11.851 1.00 91.25 194 SER A O 1
ATOM 1448 N N . GLY A 1 195 ? 23.317 -4.912 -13.559 1.00 88.75 195 GLY A N 1
ATOM 1449 C CA . GLY A 1 195 ? 21.910 -4.554 -13.782 1.00 88.75 195 GLY A CA 1
ATOM 1450 C C . GLY A 1 195 ? 20.991 -5.766 -13.993 1.00 88.75 195 GLY A C 1
ATOM 1451 O O . GLY A 1 195 ? 19.853 -5.764 -13.533 1.00 88.75 195 GLY A O 1
ATOM 1452 N N . GLY A 1 196 ? 21.500 -6.840 -14.609 1.00 92.56 196 GLY A N 1
ATOM 1453 C CA . GLY A 1 196 ? 20.760 -8.096 -14.763 1.00 92.56 196 GLY A CA 1
ATOM 1454 C C . GLY A 1 196 ? 20.455 -8.789 -13.430 1.00 92.56 196 GLY A C 1
ATOM 1455 O O . GLY A 1 196 ? 19.334 -9.249 -13.227 1.00 92.56 196 GLY A O 1
ATOM 1456 N N . LEU A 1 197 ? 21.413 -8.816 -12.496 1.00 92.06 197 LEU A N 1
ATOM 1457 C CA . LEU A 1 197 ? 21.208 -9.397 -11.165 1.00 92.06 197 LEU A CA 1
ATOM 1458 C C . LEU A 1 197 ? 20.236 -8.553 -10.332 1.00 92.06 197 LEU A C 1
ATOM 1460 O O . LEU A 1 197 ? 19.359 -9.098 -9.662 1.00 92.06 197 LEU A O 1
ATOM 1464 N N . VAL A 1 198 ? 20.347 -7.225 -10.429 1.00 92.69 198 VAL A N 1
ATOM 1465 C CA . VAL A 1 198 ? 19.392 -6.297 -9.812 1.00 92.69 198 VAL A CA 1
ATOM 1466 C C . VAL A 1 198 ? 17.979 -6.575 -10.315 1.00 92.69 198 VAL A C 1
ATOM 1468 O O . VAL A 1 198 ? 17.074 -6.745 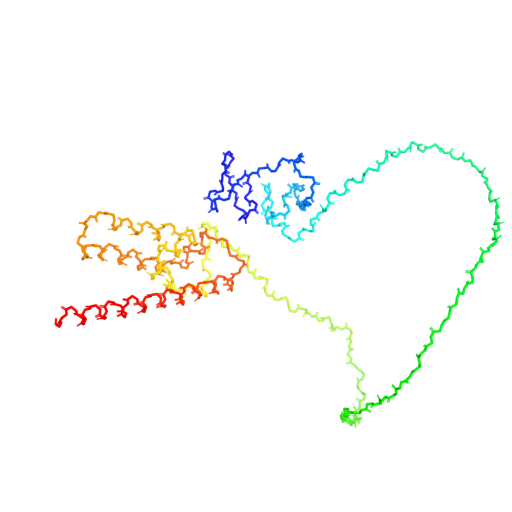-9.504 1.00 92.69 198 VAL A O 1
ATOM 1471 N N . LEU A 1 199 ? 17.783 -6.696 -11.630 1.00 92.00 199 LEU A N 1
ATOM 1472 C CA . LEU A 1 199 ? 16.472 -6.970 -12.221 1.00 92.00 199 LEU A CA 1
ATOM 1473 C C . LEU A 1 199 ? 15.912 -8.340 -11.799 1.00 92.00 199 LEU A C 1
ATOM 1475 O O . LEU A 1 199 ? 14.715 -8.449 -11.531 1.00 92.00 199 LEU A O 1
ATOM 1479 N N . LEU A 1 200 ? 16.771 -9.356 -11.676 1.00 94.44 200 LEU A N 1
ATOM 1480 C CA . LEU A 1 200 ? 16.391 -10.708 -11.254 1.00 94.44 200 LEU A CA 1
ATOM 1481 C C . LEU A 1 200 ? 15.888 -10.769 -9.804 1.00 94.44 200 LEU A C 1
ATOM 1483 O O . LEU A 1 200 ? 15.031 -11.592 -9.500 1.00 94.44 200 LEU A O 1
ATOM 1487 N N . ILE A 1 201 ? 16.382 -9.902 -8.919 1.00 92.31 201 ILE A N 1
ATOM 1488 C CA . ILE A 1 201 ? 15.945 -9.838 -7.514 1.00 92.31 201 ILE A CA 1
ATOM 1489 C C . ILE A 1 201 ? 14.798 -8.831 -7.345 1.00 92.31 201 ILE A C 1
ATOM 1491 O O . ILE A 1 201 ? 13.774 -9.139 -6.733 1.00 92.31 201 ILE A O 1
ATOM 1495 N N . TYR A 1 202 ? 14.951 -7.631 -7.911 1.00 93.38 202 TYR A N 1
ATOM 1496 C CA . TYR A 1 202 ? 13.981 -6.542 -7.809 1.00 93.38 202 TYR A CA 1
ATOM 1497 C C . TYR A 1 202 ? 12.648 -6.908 -8.466 1.00 93.38 202 TYR A C 1
ATOM 1499 O O . TYR A 1 202 ? 11.592 -6.686 -7.877 1.00 93.38 202 TYR A O 1
ATOM 1507 N N . GLY A 1 203 ? 12.687 -7.491 -9.670 1.00 93.19 203 GLY A N 1
ATOM 1508 C CA . GLY A 1 203 ? 11.500 -7.814 -10.463 1.00 93.19 203 GLY A CA 1
ATOM 1509 C C . GLY A 1 203 ? 10.503 -8.703 -9.712 1.00 93.19 203 GLY A C 1
ATOM 1510 O O . GLY A 1 203 ? 9.367 -8.274 -9.503 1.00 93.19 203 GLY A O 1
ATOM 1511 N N . PRO A 1 204 ? 10.897 -9.901 -9.241 1.00 95.31 204 PRO A N 1
ATOM 1512 C CA . PRO A 1 204 ? 10.016 -10.778 -8.472 1.00 95.31 204 PRO A CA 1
ATOM 1513 C C . PRO A 1 204 ? 9.488 -10.138 -7.185 1.00 95.31 204 PRO A C 1
ATOM 1515 O O . PRO A 1 204 ? 8.314 -10.313 -6.854 1.00 95.31 204 PRO A O 1
ATOM 1518 N N . ALA A 1 205 ? 10.317 -9.365 -6.477 1.00 93.94 205 ALA A N 1
ATOM 1519 C CA . ALA A 1 205 ? 9.894 -8.685 -5.259 1.00 93.94 205 ALA A CA 1
ATOM 1520 C C . ALA A 1 205 ? 8.838 -7.600 -5.544 1.00 93.94 205 ALA A C 1
ATOM 1522 O O . ALA A 1 205 ? 7.807 -7.552 -4.871 1.00 93.94 205 ALA A O 1
ATOM 1523 N N . ALA A 1 206 ? 9.038 -6.780 -6.579 1.00 94.81 206 ALA A N 1
ATOM 1524 C CA . ALA A 1 206 ? 8.063 -5.781 -7.017 1.00 94.81 206 ALA A CA 1
ATOM 1525 C C . ALA A 1 206 ? 6.763 -6.433 -7.517 1.00 94.81 206 ALA A C 1
ATOM 1527 O O . ALA A 1 206 ? 5.673 -5.988 -7.160 1.00 94.81 206 ALA A O 1
ATOM 1528 N N . ILE A 1 207 ? 6.857 -7.535 -8.271 1.00 96.56 207 ILE A N 1
ATOM 1529 C CA . ILE A 1 207 ? 5.701 -8.331 -8.712 1.00 96.56 207 ILE A CA 1
ATOM 1530 C C . ILE A 1 207 ? 4.914 -8.868 -7.512 1.00 96.56 207 ILE A C 1
ATOM 1532 O O . ILE A 1 207 ? 3.688 -8.755 -7.484 1.00 96.56 207 ILE A O 1
ATOM 1536 N N . PHE A 1 208 ? 5.593 -9.396 -6.490 1.00 96.88 208 PHE A N 1
ATOM 1537 C CA . PHE A 1 208 ? 4.949 -9.847 -5.256 1.00 96.88 208 PHE A CA 1
ATOM 1538 C C . PHE A 1 208 ? 4.196 -8.709 -4.553 1.00 96.88 208 PHE A C 1
ATOM 1540 O O . PHE A 1 208 ? 3.026 -8.880 -4.199 1.00 96.88 208 PHE A O 1
ATOM 1547 N N . VAL A 1 209 ? 4.825 -7.536 -4.406 1.00 96.75 209 VAL A N 1
ATOM 1548 C CA . VAL A 1 209 ? 4.168 -6.340 -3.852 1.00 96.75 209 VAL A CA 1
ATOM 1549 C C . VAL A 1 209 ? 2.988 -5.909 -4.728 1.00 96.75 209 VAL A C 1
ATOM 1551 O O . VAL A 1 209 ? 1.950 -5.537 -4.196 1.00 96.75 209 VAL A O 1
ATOM 1554 N N . GLY A 1 210 ? 3.080 -6.031 -6.052 1.00 96.94 210 GLY A N 1
ATOM 1555 C CA . GLY A 1 210 ? 1.969 -5.775 -6.968 1.00 96.94 210 GLY A CA 1
ATOM 1556 C C . GLY A 1 210 ? 0.779 -6.712 -6.752 1.00 96.94 210 GLY A C 1
ATOM 1557 O O . GLY A 1 210 ? -0.355 -6.257 -6.626 1.00 96.94 210 GLY A O 1
ATOM 1558 N N . MET A 1 211 ? 1.018 -8.020 -6.656 1.00 97.38 211 MET A N 1
ATOM 1559 C CA . MET A 1 211 ? -0.046 -9.021 -6.491 1.00 97.38 211 MET A CA 1
ATOM 1560 C C . MET A 1 211 ? -0.701 -8.982 -5.105 1.00 97.38 211 MET A C 1
ATOM 1562 O O . MET A 1 211 ? -1.907 -9.190 -4.980 1.00 97.38 211 MET A O 1
ATOM 1566 N N . ARG A 1 212 ? 0.087 -8.753 -4.049 1.00 96.81 212 ARG A N 1
ATOM 1567 C CA . ARG A 1 212 ? -0.381 -8.761 -2.651 1.00 96.81 212 ARG A CA 1
ATOM 1568 C C . ARG A 1 212 ? -0.592 -7.367 -2.069 1.00 96.81 212 ARG A C 1
ATOM 1570 O O . ARG A 1 212 ? -1.042 -7.258 -0.934 1.00 96.81 212 ARG A O 1
ATOM 1577 N N . GLY A 1 213 ? -0.312 -6.305 -2.820 1.00 96.69 213 GLY A N 1
ATOM 1578 C CA . GLY A 1 213 ? -0.267 -4.939 -2.301 1.00 96.69 213 GLY A CA 1
ATOM 1579 C C . GLY A 1 213 ? -1.574 -4.485 -1.667 1.00 96.69 213 GLY A C 1
ATOM 1580 O O . GLY A 1 213 ? -1.545 -3.895 -0.593 1.00 96.69 213 GLY A O 1
ATOM 1581 N N . ASN A 1 214 ? -2.724 -4.829 -2.254 1.00 97.62 214 ASN A N 1
ATOM 1582 C CA . ASN A 1 214 ? -4.011 -4.469 -1.656 1.00 97.62 214 ASN A CA 1
ATOM 1583 C C . ASN A 1 214 ? -4.225 -5.148 -0.297 1.00 97.62 214 ASN A C 1
ATOM 1585 O O . ASN A 1 214 ? -4.618 -4.481 0.652 1.00 97.62 214 ASN A O 1
ATOM 1589 N N . ASP A 1 215 ? -3.908 -6.441 -0.188 1.00 96.62 215 ASP A N 1
ATOM 1590 C CA . ASP A 1 215 ? -4.020 -7.218 1.054 1.00 96.62 215 ASP A CA 1
ATOM 1591 C C . ASP A 1 215 ? -3.064 -6.682 2.130 1.00 96.62 215 ASP A C 1
ATOM 1593 O O . ASP A 1 215 ? -3.472 -6.413 3.259 1.00 96.62 215 ASP A O 1
ATOM 1597 N N . LEU A 1 216 ? -1.805 -6.436 1.756 1.00 96.12 216 LEU A N 1
ATOM 1598 C CA . LEU A 1 216 ? -0.793 -5.871 2.648 1.00 96.12 216 LEU A CA 1
ATOM 1599 C C . LEU A 1 216 ? -1.205 -4.474 3.138 1.00 96.12 216 LEU A C 1
ATOM 1601 O O . LEU A 1 216 ? -1.253 -4.233 4.337 1.00 96.12 216 LEU A O 1
ATOM 1605 N N . ALA A 1 217 ? -1.582 -3.566 2.236 1.00 96.69 217 ALA A N 1
ATOM 1606 C CA . ALA A 1 217 ? -2.004 -2.214 2.603 1.00 96.69 217 ALA A CA 1
ATOM 1607 C C . ALA A 1 217 ? -3.299 -2.196 3.427 1.00 96.69 217 ALA A C 1
ATOM 1609 O O . ALA A 1 217 ? -3.452 -1.358 4.321 1.00 96.69 217 ALA A O 1
ATOM 1610 N N . TRP A 1 218 ? -4.231 -3.112 3.146 1.00 97.00 218 TRP A N 1
ATOM 1611 C CA . TRP A 1 218 ? -5.464 -3.250 3.914 1.00 97.00 218 TRP A CA 1
ATOM 1612 C C . TRP A 1 218 ? -5.184 -3.705 5.343 1.00 97.00 218 TRP A C 1
ATOM 1614 O O . TRP A 1 218 ? -5.785 -3.161 6.259 1.00 97.00 218 TRP A O 1
ATOM 1624 N N . ARG A 1 219 ? -4.250 -4.641 5.558 1.00 95.69 219 ARG A N 1
ATOM 1625 C CA . ARG A 1 219 ? -3.874 -5.151 6.892 1.00 95.69 219 ARG A CA 1
ATOM 1626 C C . ARG A 1 219 ? -2.887 -4.273 7.651 1.00 95.69 219 ARG A C 1
ATOM 1628 O O . ARG A 1 219 ? -2.839 -4.340 8.870 1.00 95.69 219 ARG A O 1
ATOM 1635 N N . SER A 1 220 ? -2.107 -3.435 6.977 1.00 93.44 220 SER A N 1
ATOM 1636 C CA . SER A 1 220 ? -1.068 -2.619 7.627 1.00 93.44 220 SER A CA 1
ATOM 1637 C C . SER A 1 220 ? -1.540 -1.216 8.029 1.00 93.44 220 SER A C 1
ATOM 1639 O O . SER A 1 220 ? -0.909 -0.552 8.857 1.00 93.44 220 SER A O 1
ATOM 1641 N N . ARG A 1 221 ? -2.664 -0.735 7.482 1.00 91.31 221 ARG A N 1
ATOM 1642 C CA . ARG A 1 221 ? -3.180 0.620 7.727 1.00 91.31 221 ARG A CA 1
ATOM 1643 C C . ARG A 1 221 ? -4.685 0.607 7.981 1.00 91.31 221 ARG A C 1
ATOM 1645 O O . ARG A 1 221 ? -5.416 -0.149 7.358 1.00 91.31 221 ARG A O 1
ATOM 1652 N N . LYS A 1 222 ? -5.148 1.449 8.914 1.00 92.12 222 LYS A N 1
ATOM 1653 C CA . LYS A 1 222 ? -6.582 1.680 9.122 1.00 92.12 222 LYS A CA 1
ATOM 1654 C C . LYS A 1 222 ? -7.112 2.579 8.006 1.00 92.12 222 LYS A C 1
ATOM 1656 O O . LYS A 1 222 ? -6.532 3.635 7.754 1.00 92.12 222 LYS A O 1
ATOM 1661 N N . TRP A 1 223 ? -8.190 2.146 7.371 1.00 93.38 223 TRP A N 1
ATOM 1662 C CA . TRP A 1 223 ? -8.918 2.886 6.345 1.00 93.38 223 TRP A CA 1
ATOM 1663 C C . TRP A 1 223 ? -10.307 3.221 6.867 1.00 93.38 223 TRP A C 1
ATOM 1665 O O . TRP A 1 223 ? -10.853 2.450 7.655 1.00 93.38 223 TRP A O 1
ATOM 1675 N N . ASP A 1 224 ? -10.885 4.336 6.430 1.00 88.12 224 ASP A N 1
ATOM 1676 C CA . ASP A 1 224 ? -12.211 4.762 6.907 1.00 88.12 224 ASP A CA 1
ATOM 1677 C C . ASP A 1 224 ? -13.311 3.890 6.294 1.00 88.12 224 ASP A C 1
ATOM 1679 O O . ASP A 1 224 ? -14.214 3.413 6.980 1.00 88.12 224 ASP A O 1
ATOM 1683 N N . SER A 1 225 ? -13.172 3.576 5.005 1.00 91.94 225 SER A N 1
ATOM 1684 C CA . SER A 1 225 ? -14.068 2.688 4.268 1.00 91.94 225 SER A CA 1
ATOM 1685 C C . SER A 1 225 ? -13.358 2.003 3.101 1.00 91.94 225 SER A C 1
ATOM 1687 O O . SER A 1 225 ? -12.224 2.340 2.738 1.00 91.94 225 SER A O 1
ATOM 1689 N N . VAL A 1 226 ? -14.057 1.054 2.476 1.00 94.25 226 VAL A N 1
ATOM 1690 C CA . VAL A 1 226 ? -13.615 0.413 1.233 1.00 94.25 226 VAL A CA 1
ATOM 1691 C C . VAL A 1 226 ? -13.478 1.438 0.101 1.00 94.25 226 VAL A C 1
ATOM 1693 O O . VAL A 1 226 ? -12.507 1.402 -0.655 1.00 94.25 226 VAL A O 1
ATOM 1696 N N . GLU A 1 227 ? -14.388 2.411 0.020 1.00 94.94 227 GLU A N 1
ATOM 1697 C CA . GLU A 1 227 ? -14.332 3.494 -0.968 1.00 94.94 227 GLU A CA 1
ATOM 1698 C C . GLU A 1 227 ? -13.127 4.403 -0.748 1.00 94.94 227 GLU A C 1
ATOM 1700 O O . GLU A 1 227 ? -12.465 4.788 -1.718 1.00 94.94 227 GLU A O 1
ATOM 1705 N N . HIS A 1 228 ? -12.824 4.732 0.514 1.00 95.69 228 HIS A N 1
ATOM 1706 C CA . HIS A 1 228 ? -11.662 5.553 0.833 1.00 95.69 228 HIS A CA 1
ATOM 1707 C C . HIS A 1 228 ? -10.377 4.845 0.383 1.00 95.69 228 HIS A C 1
ATOM 1709 O O . HIS A 1 228 ? -9.568 5.432 -0.340 1.00 95.69 228 HIS A O 1
ATOM 1715 N N . PHE A 1 229 ? -10.238 3.551 0.692 1.00 96.50 229 PHE A N 1
ATOM 1716 C CA . PHE A 1 229 ? -9.123 2.739 0.206 1.00 96.50 229 PHE A CA 1
ATOM 1717 C C . PHE A 1 229 ? -9.040 2.719 -1.323 1.00 96.50 229 PHE A C 1
ATOM 1719 O O . PHE A 1 229 ? -7.988 3.023 -1.888 1.00 96.50 229 PHE A O 1
ATOM 1726 N N . ARG A 1 230 ? -10.149 2.403 -2.005 1.00 96.50 230 ARG A N 1
ATOM 1727 C CA . ARG A 1 230 ? -10.208 2.322 -3.473 1.00 96.50 230 ARG A CA 1
ATOM 1728 C C . ARG A 1 230 ? -9.769 3.636 -4.118 1.00 96.50 230 ARG A C 1
ATOM 1730 O O . ARG A 1 230 ? -8.977 3.620 -5.058 1.00 96.50 230 ARG A O 1
ATOM 1737 N N . THR A 1 231 ? -10.232 4.765 -3.590 1.00 97.50 231 THR A N 1
ATOM 1738 C CA . THR A 1 231 ? -9.894 6.102 -4.098 1.00 97.50 231 THR A CA 1
ATOM 1739 C C . THR A 1 231 ? -8.398 6.384 -3.979 1.00 97.50 231 THR A C 1
ATOM 1741 O O . THR A 1 231 ? -7.767 6.816 -4.948 1.00 97.50 231 THR A O 1
ATOM 1744 N N . VAL A 1 232 ? -7.807 6.083 -2.821 1.00 97.69 232 VAL A N 1
ATOM 1745 C CA . VAL A 1 232 ? -6.374 6.292 -2.577 1.00 97.69 232 VAL A CA 1
ATOM 1746 C C . VAL A 1 232 ? -5.523 5.361 -3.445 1.00 97.69 232 VAL A C 1
ATOM 1748 O O . VAL A 1 232 ? -4.581 5.817 -4.094 1.00 97.69 232 VAL A O 1
ATOM 1751 N N . GLN A 1 233 ? -5.862 4.073 -3.551 1.00 97.81 233 GLN A N 1
ATOM 1752 C CA . GLN A 1 233 ? -5.112 3.146 -4.411 1.00 97.81 233 GLN A CA 1
ATOM 1753 C C . GLN A 1 233 ? -5.250 3.483 -5.907 1.00 97.81 233 GLN A C 1
ATOM 1755 O O . GLN A 1 233 ? -4.301 3.306 -6.676 1.00 97.81 233 GLN A O 1
ATOM 1760 N N . ALA A 1 234 ? -6.387 4.040 -6.333 1.00 97.25 234 ALA A N 1
ATOM 1761 C CA . ALA A 1 234 ? -6.567 4.537 -7.696 1.00 97.25 234 ALA A CA 1
ATOM 1762 C C . ALA A 1 234 ? -5.703 5.778 -7.985 1.00 97.25 234 ALA A C 1
ATOM 1764 O O . ALA A 1 234 ? -5.202 5.941 -9.100 1.00 97.25 234 ALA A O 1
ATOM 1765 N N . GLN A 1 235 ? -5.490 6.659 -7.002 1.00 98.19 235 GLN A N 1
ATOM 1766 C CA . GLN A 1 235 ? -4.515 7.748 -7.127 1.00 98.19 235 GLN A CA 1
ATOM 1767 C C . GLN A 1 235 ? -3.099 7.191 -7.288 1.00 98.19 235 GLN A C 1
ATOM 1769 O O . GLN A 1 235 ? -2.418 7.548 -8.246 1.00 98.19 235 GLN A O 1
ATOM 1774 N N . TRP A 1 236 ? -2.684 6.262 -6.425 1.00 98.06 236 TRP A N 1
ATOM 1775 C CA . TRP A 1 236 ? -1.375 5.609 -6.532 1.00 98.06 236 TRP A CA 1
ATOM 1776 C C . TRP A 1 236 ? -1.159 4.904 -7.869 1.00 98.06 236 TRP A C 1
ATOM 1778 O O . TRP A 1 236 ? -0.074 4.991 -8.433 1.00 98.06 236 TRP A O 1
ATOM 1788 N N . THR A 1 237 ? -2.194 4.260 -8.406 1.00 97.81 237 THR A N 1
ATOM 1789 C CA . THR A 1 237 ? -2.151 3.649 -9.740 1.00 97.81 237 THR A CA 1
ATOM 1790 C C . THR A 1 237 ? -1.865 4.693 -10.816 1.00 97.81 237 THR A C 1
ATOM 1792 O O . THR A 1 237 ? -0.974 4.492 -11.635 1.00 97.81 237 THR A O 1
ATOM 1795 N N . ARG A 1 238 ? -2.560 5.838 -10.795 1.00 98.12 238 ARG A N 1
ATOM 1796 C CA . ARG A 1 238 ? -2.322 6.928 -11.756 1.00 98.12 238 ARG A CA 1
ATOM 1797 C C . ARG A 1 238 ? -0.903 7.484 -11.656 1.00 98.12 238 ARG A C 1
ATOM 1799 O O . ARG A 1 238 ? -0.240 7.607 -12.681 1.00 98.12 238 ARG A O 1
ATOM 1806 N N . TRP A 1 239 ? -0.426 7.770 -10.444 1.00 96.62 239 TRP A N 1
ATOM 1807 C CA . TRP A 1 239 ? 0.938 8.265 -10.224 1.00 96.62 239 TRP A CA 1
ATOM 1808 C C . TRP A 1 239 ? 2.001 7.248 -10.654 1.00 96.62 239 TRP A C 1
ATOM 1810 O O . TRP A 1 239 ? 2.960 7.618 -11.327 1.00 96.62 239 TRP A O 1
ATOM 1820 N N . GLY A 1 240 ? 1.803 5.967 -10.329 1.00 96.12 240 GLY A N 1
ATOM 1821 C CA . GLY A 1 240 ? 2.685 4.875 -10.743 1.00 96.12 240 GLY A CA 1
ATOM 1822 C C . GLY A 1 240 ? 2.776 4.738 -12.256 1.00 96.12 240 GLY A C 1
ATOM 1823 O O . GLY A 1 240 ? 3.875 4.701 -12.801 1.00 96.12 240 GLY A O 1
ATOM 1824 N N . MET A 1 241 ? 1.633 4.736 -12.943 1.00 97.62 241 MET A N 1
ATOM 1825 C CA . MET A 1 241 ? 1.583 4.650 -14.404 1.00 97.62 241 MET A CA 1
ATOM 1826 C C . MET A 1 241 ? 2.231 5.861 -15.077 1.00 97.62 241 MET A C 1
ATOM 1828 O O . MET A 1 241 ? 3.011 5.693 -16.011 1.00 97.62 241 MET A O 1
ATOM 1832 N N . ALA A 1 242 ? 1.953 7.074 -14.589 1.00 97.12 242 ALA A N 1
ATOM 1833 C CA . ALA A 1 242 ? 2.563 8.292 -15.116 1.00 97.12 242 ALA A CA 1
ATOM 1834 C C . ALA A 1 242 ? 4.092 8.275 -14.954 1.00 97.12 242 ALA A C 1
ATOM 1836 O O . ALA A 1 242 ? 4.817 8.516 -15.918 1.00 97.12 242 ALA A O 1
ATOM 1837 N N . GLY A 1 243 ? 4.587 7.927 -13.760 1.00 96.06 243 GLY A N 1
ATOM 1838 C CA . GLY A 1 243 ? 6.022 7.812 -13.496 1.00 96.06 243 GLY A CA 1
ATOM 1839 C C . GLY A 1 243 ? 6.697 6.740 -14.356 1.00 96.06 243 GLY A C 1
ATOM 1840 O O . GLY A 1 243 ? 7.753 6.989 -14.934 1.00 96.06 243 GLY A O 1
ATOM 1841 N N . PHE A 1 244 ? 6.060 5.575 -14.506 1.00 95.69 244 PHE A N 1
ATOM 1842 C CA . PHE A 1 244 ? 6.561 4.504 -15.366 1.00 95.69 244 PHE A CA 1
ATOM 1843 C C . PHE A 1 244 ? 6.612 4.921 -16.843 1.00 95.69 244 PHE A C 1
ATOM 1845 O O . PHE A 1 244 ? 7.613 4.677 -17.514 1.00 95.69 244 PHE A O 1
ATOM 1852 N N . GLY A 1 245 ? 5.581 5.608 -17.344 1.00 97.31 245 GLY A N 1
ATOM 1853 C CA . GLY A 1 245 ? 5.565 6.136 -18.710 1.00 97.31 245 GLY A CA 1
ATOM 1854 C C . GLY A 1 245 ? 6.718 7.108 -18.976 1.00 97.31 245 GLY A C 1
ATOM 1855 O O . GLY A 1 245 ? 7.413 6.973 -19.981 1.00 97.31 245 GLY A O 1
ATOM 1856 N N . ILE A 1 246 ? 6.979 8.034 -18.047 1.00 97.38 246 ILE A N 1
ATOM 1857 C CA . ILE A 1 246 ? 8.109 8.974 -18.137 1.00 97.38 246 ILE A CA 1
ATOM 1858 C C . ILE A 1 246 ? 9.448 8.225 -18.157 1.00 97.38 246 ILE A C 1
ATOM 1860 O O . ILE A 1 246 ? 10.308 8.534 -18.984 1.00 97.38 246 ILE A O 1
ATOM 1864 N N . LEU A 1 247 ? 9.622 7.225 -17.286 1.00 94.56 247 LEU A N 1
ATOM 1865 C CA . LEU A 1 247 ? 10.830 6.399 -17.232 1.00 94.56 247 LEU A CA 1
ATOM 1866 C C . LEU A 1 247 ? 11.089 5.696 -18.573 1.00 94.56 247 LEU A C 1
ATOM 1868 O O . LEU A 1 247 ? 12.196 5.777 -19.102 1.00 94.56 247 LEU A O 1
ATOM 1872 N N . VAL A 1 248 ? 10.068 5.044 -19.140 1.00 95.88 248 VAL A N 1
ATOM 1873 C CA . VAL A 1 248 ? 10.178 4.335 -20.424 1.00 95.88 248 VAL A CA 1
ATOM 1874 C C . VAL A 1 248 ? 10.521 5.302 -21.555 1.00 95.88 248 VAL A C 1
ATOM 1876 O O . VAL A 1 248 ? 11.446 5.031 -22.314 1.00 95.88 248 VAL A O 1
ATOM 1879 N N . ILE A 1 249 ? 9.836 6.447 -21.651 1.00 97.31 249 ILE A N 1
ATOM 1880 C CA . ILE A 1 249 ? 10.122 7.463 -22.677 1.00 97.31 249 ILE A CA 1
ATOM 1881 C C . ILE A 1 249 ? 11.568 7.957 -22.556 1.00 97.31 249 ILE A C 1
ATOM 1883 O O . ILE A 1 249 ? 12.282 8.016 -23.553 1.00 97.31 249 ILE A O 1
ATOM 1887 N N . THR A 1 250 ? 12.023 8.258 -21.339 1.00 96.25 250 THR A N 1
ATOM 1888 C CA . THR A 1 250 ? 13.392 8.736 -21.090 1.00 96.25 250 THR A CA 1
ATOM 1889 C C . THR A 1 250 ? 14.432 7.689 -21.490 1.00 96.25 250 THR A C 1
ATOM 1891 O O . THR A 1 250 ? 15.417 8.019 -22.149 1.00 96.25 250 THR A O 1
ATOM 1894 N N . LEU A 1 251 ? 14.199 6.418 -21.143 1.00 93.94 251 LEU A N 1
ATOM 1895 C CA . LEU A 1 251 ? 15.074 5.311 -21.525 1.00 93.94 251 LEU A CA 1
ATOM 1896 C C . LEU A 1 251 ? 15.132 5.141 -23.048 1.00 93.94 251 LEU A C 1
ATOM 1898 O O . LEU A 1 251 ? 16.217 4.988 -23.600 1.00 93.94 251 LEU A O 1
ATOM 1902 N N . LEU A 1 252 ? 13.988 5.202 -23.735 1.00 95.56 252 LEU A N 1
ATOM 1903 C CA . LEU A 1 252 ? 13.932 5.104 -25.194 1.00 95.56 252 LEU A CA 1
ATOM 1904 C C . LEU A 1 252 ? 14.700 6.246 -25.867 1.00 95.56 252 LEU A C 1
ATOM 1906 O O . LEU A 1 252 ? 15.510 5.981 -26.751 1.00 95.56 252 LEU A O 1
ATOM 1910 N N . LEU A 1 253 ? 14.508 7.492 -25.415 1.00 96.06 253 LEU A N 1
ATOM 1911 C CA . LEU A 1 253 ? 15.241 8.651 -25.934 1.00 96.06 253 LEU A CA 1
ATOM 1912 C C . LEU A 1 253 ? 16.755 8.479 -25.759 1.00 96.06 253 LEU A C 1
ATOM 1914 O O . LEU A 1 253 ? 17.502 8.667 -26.718 1.00 96.06 253 LEU A O 1
ATOM 1918 N N . PHE A 1 254 ? 17.196 8.045 -24.575 1.00 94.88 254 PHE A N 1
ATOM 1919 C CA . PHE A 1 254 ? 18.607 7.776 -24.297 1.00 94.88 254 PHE A CA 1
ATOM 1920 C C . PHE A 1 254 ? 19.186 6.684 -25.207 1.00 94.88 254 PHE A C 1
ATOM 1922 O O . PHE A 1 254 ? 20.281 6.838 -25.748 1.00 94.88 254 PHE A O 1
ATOM 1929 N N . LEU A 1 255 ? 18.455 5.586 -25.417 1.00 93.00 255 LEU A N 1
ATOM 1930 C CA . LEU A 1 255 ? 18.893 4.508 -26.305 1.00 93.00 255 LEU A CA 1
ATOM 1931 C C . LEU A 1 255 ? 19.000 4.985 -27.760 1.00 93.00 255 LEU A C 1
ATOM 1933 O O . LEU A 1 255 ? 19.960 4.635 -28.441 1.00 93.00 255 LEU A O 1
ATOM 1937 N N . THR A 1 256 ? 18.068 5.825 -28.224 1.00 93.12 256 THR A N 1
ATOM 1938 C CA . THR A 1 256 ? 18.128 6.394 -29.580 1.00 93.12 256 THR A CA 1
ATOM 1939 C C . THR A 1 256 ? 19.242 7.424 -29.756 1.00 93.12 256 THR A C 1
ATOM 1941 O O . THR A 1 256 ? 19.832 7.479 -30.828 1.00 93.12 256 THR A O 1
ATOM 1944 N N . SER A 1 257 ? 19.576 8.207 -28.723 1.00 92.19 257 SER A N 1
ATOM 1945 C CA . SER A 1 257 ? 20.669 9.187 -28.792 1.00 92.19 257 SER A CA 1
ATOM 1946 C C . SER A 1 257 ? 22.055 8.558 -28.664 1.00 92.19 257 SER A C 1
ATOM 1948 O O . SER A 1 257 ? 23.030 9.151 -29.102 1.00 92.19 257 SER A O 1
ATOM 1950 N N . SER A 1 258 ? 22.152 7.384 -28.035 1.00 82.12 258 SER A N 1
ATOM 1951 C CA . SER A 1 258 ? 23.422 6.675 -27.808 1.00 82.12 258 SER A CA 1
ATOM 1952 C C . SER A 1 258 ? 23.802 5.729 -28.951 1.00 82.12 258 SER A C 1
ATOM 1954 O O . SER A 1 258 ? 24.916 5.214 -28.972 1.00 82.12 258 SER A O 1
ATOM 1956 N N . GLY A 1 259 ? 22.865 5.450 -29.861 1.00 70.44 259 GLY A N 1
ATOM 1957 C CA . GLY A 1 259 ? 23.071 4.605 -31.040 1.00 70.44 259 GLY A CA 1
ATOM 1958 C C . GLY A 1 259 ? 23.347 5.375 -32.335 1.00 70.44 259 GLY A C 1
ATOM 1959 O O . GLY A 1 259 ? 23.330 4.750 -33.395 1.00 70.44 259 GLY A O 1
ATOM 1960 N N . GLY A 1 260 ? 23.536 6.698 -32.259 1.00 50.91 260 GLY A N 1
ATOM 1961 C CA . GLY A 1 260 ? 23.840 7.589 -33.386 1.00 50.91 260 GLY A CA 1
ATOM 1962 C C . GLY A 1 260 ? 25.256 8.145 -33.354 1.00 50.91 260 GLY A C 1
ATOM 1963 O O . GLY A 1 260 ? 25.895 8.084 -32.280 1.00 50.91 260 GLY A O 1
#

Radius of gyration: 34.17 Å; chains: 1; bounding box: 92×72×92 Å

Secondary structure (DSSP, 8-state):
-B-TTT--B--TT-SB-TTT--B-PPPPGGG-SSS-BEE-TTT--EE-TT-SB-TTT--B-TTSPPB-------PPPPPPPP-------------------------------PPPPP------------S-----------PPP--TTSTTPPPPGGG-S--HHHHH-HHHHHHHTT-THHHHGGGGGSS---HHHHHHHHHHHHHHHHHHHHHHHHHHS--S-HHHHHHHHHHHHHHHHHHHHHHHHHHHHHHHHH--